Protein AF-A0A914YG64-F1 (afdb_monomer_lite)

Secondary structure (DSSP, 8-state):
--SS------GGGS--SSHHHHHHHHHHHHHT-TTT-SBGGGTEEETTTEES-SSHHHHHHHHHHHHH--TTEEEEEETTEEEEEEE--TTS-SEEEE-S---GGG-S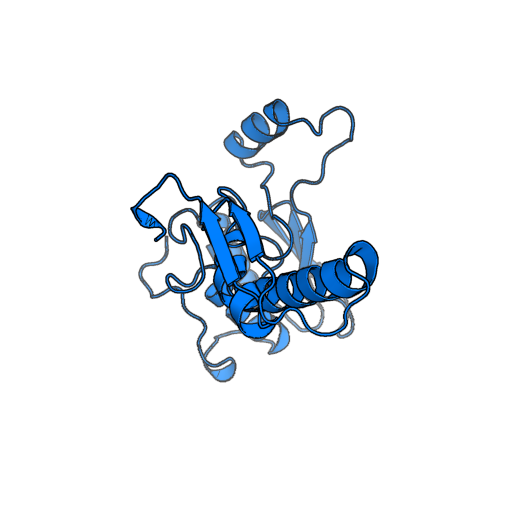HHHHHHHHHTTS----TTTTTTT---TTHHHHHHHHHHHHHHHHHHH--S--TT-EEEEE--STTTTHHHHHHHHTTSEEEEE-S-GGG-

Structure (mmCIF, N/CA/C/O backbone):
data_AF-A0A914YG64-F1
#
_entry.id   AF-A0A914YG64-F1
#
loop_
_atom_site.group_PDB
_atom_site.id
_atom_site.type_symbol
_atom_site.label_atom_id
_atom_site.label_alt_id
_atom_site.label_comp_id
_atom_site.label_asym_id
_atom_site.label_entity_id
_atom_site.label_seq_id
_atom_site.pdbx_PDB_ins_code
_atom_site.Cartn_x
_atom_site.Cartn_y
_atom_site.Cartn_z
_atom_site.occupancy
_atom_site.B_iso_or_equiv
_atom_site.auth_seq_id
_atom_site.auth_comp_id
_atom_site.auth_asym_id
_atom_site.auth_atom_id
_atom_site.pdbx_PDB_model_num
ATOM 1 N N . MET A 1 1 ? 4.232 -9.530 17.723 1.00 86.06 1 MET A N 1
ATOM 2 C CA . MET A 1 1 ? 3.653 -10.338 16.636 1.00 86.06 1 MET A CA 1
ATOM 3 C C . MET A 1 1 ? 2.571 -11.271 17.179 1.00 86.06 1 MET A C 1
ATOM 5 O O . MET A 1 1 ? 2.734 -11.763 18.298 1.00 86.06 1 MET A O 1
ATOM 9 N N . PRO A 1 2 ? 1.427 -11.441 16.494 1.00 86.62 2 PRO A N 1
ATOM 10 C CA . PRO A 1 2 ? 0.477 -12.518 16.778 1.00 86.62 2 PRO A CA 1
ATOM 11 C C . PRO A 1 2 ? 1.098 -13.901 16.514 1.00 86.62 2 PRO A C 1
ATOM 13 O O . PRO A 1 2 ? 2.110 -14.001 15.833 1.00 86.62 2 PRO A O 1
ATOM 16 N N . LYS A 1 3 ? 0.504 -14.957 17.082 1.00 86.69 3 LYS A N 1
ATOM 17 C CA . LYS A 1 3 ? 0.935 -16.354 16.870 1.00 86.69 3 LYS A CA 1
ATOM 18 C C . LYS A 1 3 ? 0.156 -17.074 15.758 1.00 86.69 3 LYS A C 1
ATOM 20 O O . LYS A 1 3 ? 0.419 -18.243 15.509 1.00 86.69 3 LYS A O 1
ATOM 25 N N . PHE A 1 4 ? -0.827 -16.410 15.156 1.00 85.56 4 PHE A N 1
ATOM 26 C CA . PHE A 1 4 ? -1.626 -16.954 14.060 1.00 85.56 4 PHE A CA 1
ATOM 27 C C . PHE A 1 4 ? -1.035 -16.543 12.705 1.00 85.56 4 PHE A C 1
ATOM 29 O O . PHE A 1 4 ? -0.232 -15.609 12.637 1.00 85.56 4 PHE A O 1
ATOM 36 N N . ASN A 1 5 ? -1.457 -17.226 11.642 1.00 88.00 5 ASN A N 1
ATOM 37 C CA . ASN A 1 5 ? -1.019 -16.936 10.281 1.00 88.00 5 ASN A CA 1
ATOM 38 C C . ASN A 1 5 ? -1.565 -15.585 9.813 1.00 88.00 5 ASN A C 1
ATOM 40 O O . ASN A 1 5 ? -2.769 -15.343 9.820 1.00 88.00 5 ASN A O 1
ATOM 44 N N . LEU A 1 6 ? -0.667 -14.692 9.409 1.00 90.50 6 LEU A N 1
ATOM 45 C CA . LEU A 1 6 ? -1.041 -13.433 8.781 1.00 90.50 6 LEU A CA 1
ATOM 46 C C . LEU A 1 6 ? -1.449 -13.763 7.348 1.00 90.50 6 LEU A C 1
ATOM 48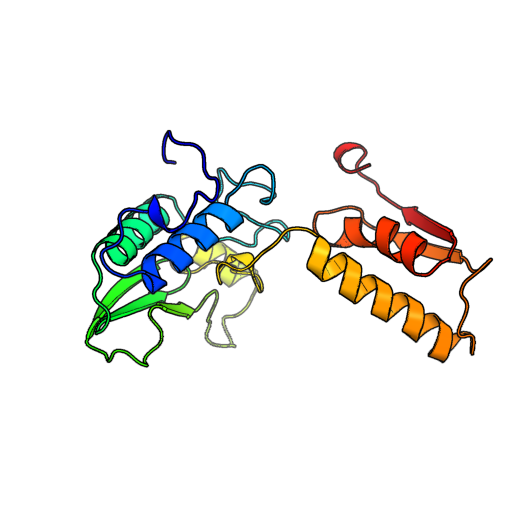 O O . LEU A 1 6 ? -0.596 -13.815 6.486 1.00 90.50 6 LEU A O 1
ATOM 52 N N . ASN A 1 7 ? -2.708 -14.090 7.101 1.00 93.06 7 ASN A N 1
ATOM 53 C CA . ASN A 1 7 ? -3.222 -14.284 5.751 1.00 93.06 7 ASN A CA 1
ATOM 54 C C . ASN A 1 7 ? -4.671 -13.812 5.695 1.00 93.06 7 ASN A C 1
ATOM 56 O O . ASN A 1 7 ? -5.388 -13.855 6.698 1.00 93.06 7 ASN A O 1
ATOM 60 N N . ALA A 1 8 ? -5.101 -13.338 4.530 1.00 94.31 8 ALA A N 1
ATOM 61 C CA . ALA A 1 8 ? -6.503 -13.006 4.330 1.00 94.31 8 ALA A CA 1
ATOM 62 C C . ALA A 1 8 ? -7.360 -14.278 4.420 1.00 94.31 8 ALA A C 1
ATOM 64 O O . ALA A 1 8 ? -7.045 -15.298 3.804 1.00 94.31 8 ALA A O 1
ATOM 65 N N . ILE A 1 9 ? -8.440 -14.198 5.194 1.00 94.50 9 ILE A N 1
ATOM 66 C CA . ILE A 1 9 ? -9.461 -15.244 5.337 1.00 94.50 9 ILE A CA 1
ATOM 67 C C . ILE A 1 9 ? -10.783 -14.752 4.728 1.00 94.50 9 ILE A C 1
ATOM 69 O O . ILE A 1 9 ? -10.920 -13.540 4.513 1.00 94.50 9 ILE A O 1
ATOM 73 N N . PRO A 1 10 ? -11.751 -15.642 4.434 1.00 97.12 10 PRO A N 1
ATOM 74 C CA . PRO A 1 10 ? -13.080 -15.232 3.988 1.00 97.12 10 PRO A CA 1
ATOM 75 C C . PRO A 1 10 ? -13.679 -14.163 4.909 1.00 97.12 10 PRO A C 1
ATOM 77 O O . PRO A 1 10 ? -13.555 -14.235 6.131 1.00 97.12 10 PRO A O 1
ATOM 80 N N . ILE A 1 11 ? -14.302 -13.139 4.322 1.00 97.19 11 ILE A N 1
ATOM 81 C CA . ILE A 1 11 ? -14.763 -11.947 5.056 1.00 97.19 11 ILE A CA 1
ATOM 82 C C . ILE A 1 11 ? -15.768 -12.293 6.165 1.00 97.19 11 ILE A C 1
ATOM 84 O O . ILE A 1 11 ? -15.793 -11.654 7.212 1.00 97.19 11 ILE A O 1
ATOM 88 N N . ASP A 1 12 ? -16.558 -13.330 5.933 1.00 96.56 12 ASP A N 1
ATOM 89 C CA . ASP A 1 12 ? -17.595 -13.890 6.788 1.00 96.56 12 ASP A CA 1
ATOM 90 C C . ASP A 1 12 ? -17.030 -14.647 8.006 1.00 96.56 12 ASP A C 1
ATOM 92 O O . ASP A 1 12 ? -17.739 -14.836 8.993 1.00 96.56 12 ASP A O 1
ATOM 96 N N . GLU A 1 13 ? -15.739 -14.995 7.996 1.00 95.81 13 GLU A N 1
ATOM 97 C CA . GLU A 1 13 ? -15.025 -15.569 9.146 1.00 95.81 13 GLU A CA 1
ATOM 98 C C . GLU A 1 13 ? -14.364 -14.500 10.034 1.00 95.81 13 GLU A C 1
ATOM 100 O O . GLU A 1 13 ? -13.870 -14.803 11.124 1.00 95.81 13 GLU A O 1
ATOM 105 N N . ILE A 1 14 ? -14.341 -13.235 9.599 1.00 96.06 14 ILE A N 1
ATOM 106 C CA . ILE A 1 14 ? -13.710 -12.146 10.346 1.00 96.06 14 ILE A CA 1
ATOM 107 C C . ILE A 1 14 ? -14.690 -11.623 11.407 1.00 96.06 14 ILE A C 1
ATOM 109 O O . ILE A 1 14 ? -15.757 -11.113 11.058 1.00 96.06 14 ILE A O 1
ATOM 113 N N . PRO A 1 15 ? -14.336 -11.666 12.708 1.00 93.62 15 PRO A N 1
ATOM 114 C CA . PRO A 1 15 ? -15.238 -11.292 13.793 1.00 93.62 15 PRO A CA 1
ATOM 115 C C . PRO A 1 15 ? -15.328 -9.765 13.954 1.00 93.62 15 PRO A C 1
ATOM 117 O O . PRO A 1 15 ? -14.842 -9.203 14.934 1.00 93.62 15 PRO A O 1
ATOM 120 N N . ALA A 1 16 ? -15.943 -9.082 12.989 1.00 96.94 16 ALA A N 1
ATOM 121 C CA . ALA A 1 16 ? -16.257 -7.659 13.066 1.00 96.94 16 ALA A CA 1
ATOM 122 C C . ALA A 1 16 ? -17.770 -7.432 13.096 1.00 96.94 16 ALA A C 1
ATOM 124 O O . ALA A 1 16 ? -18.527 -8.105 12.401 1.00 96.94 16 ALA A O 1
ATOM 125 N N . LYS A 1 17 ? -18.223 -6.434 13.863 1.00 95.94 17 LYS A N 1
ATOM 126 C CA . LYS A 1 17 ? -19.653 -6.078 13.934 1.00 95.94 17 LYS A CA 1
ATOM 127 C C . LYS A 1 17 ? -20.210 -5.524 12.622 1.00 95.94 17 LYS A C 1
ATOM 129 O O . LYS A 1 17 ? -21.423 -5.502 12.436 1.00 95.94 17 LYS A O 1
ATOM 134 N N . PHE A 1 18 ? -19.340 -5.031 11.742 1.00 94.19 18 PHE A N 1
ATOM 135 C CA . PHE A 1 18 ? -19.725 -4.361 10.509 1.00 94.19 18 PHE A CA 1
ATOM 136 C C . PHE A 1 18 ? -18.878 -4.837 9.326 1.00 94.19 18 PHE A C 1
ATOM 138 O O . PHE A 1 18 ? -17.648 -4.841 9.385 1.00 94.19 18 PHE A O 1
ATOM 145 N N . GLN A 1 19 ? -19.534 -5.199 8.220 1.00 96.44 19 GLN A N 1
ATOM 146 C CA . GLN A 1 19 ? -18.892 -5.866 7.081 1.00 96.44 19 GLN A CA 1
ATOM 147 C C . GLN A 1 19 ? -17.791 -5.020 6.422 1.00 96.44 19 GLN A C 1
ATOM 149 O O . GLN A 1 19 ? -16.755 -5.551 6.032 1.00 96.44 19 GLN A O 1
ATOM 154 N N . GLN A 1 20 ? -17.959 -3.695 6.333 1.00 97.75 20 GLN A N 1
ATOM 155 C CA . GLN A 1 20 ? -16.906 -2.831 5.779 1.00 97.75 20 GLN A CA 1
ATOM 156 C C . GLN A 1 20 ? -15.635 -2.858 6.641 1.00 97.75 20 GLN A C 1
ATOM 158 O O . GLN A 1 20 ? -14.534 -2.787 6.106 1.00 97.75 20 GLN A O 1
ATOM 163 N N . ALA A 1 21 ? -15.765 -2.994 7.963 1.00 98.00 21 ALA A N 1
ATOM 164 C CA . ALA A 1 21 ? -14.611 -3.111 8.847 1.00 98.00 21 ALA A CA 1
ATOM 165 C C . ALA A 1 21 ? -13.937 -4.489 8.716 1.00 98.00 21 ALA A C 1
ATOM 167 O O . ALA A 1 21 ? -12.707 -4.559 8.685 1.00 98.00 21 ALA A O 1
ATOM 168 N N . ALA A 1 22 ? -14.721 -5.561 8.533 1.00 98.25 22 ALA A N 1
ATOM 169 C CA . ALA A 1 22 ? -14.197 -6.887 8.192 1.00 98.25 22 ALA A CA 1
ATOM 170 C C . ALA A 1 22 ? -13.365 -6.858 6.898 1.00 98.25 22 ALA A C 1
ATOM 172 O O . ALA A 1 22 ? -12.255 -7.385 6.870 1.00 98.25 22 ALA A O 1
ATOM 173 N N . ALA A 1 23 ? -13.847 -6.171 5.856 1.00 98.50 23 ALA A N 1
ATOM 174 C CA . ALA A 1 23 ? -13.105 -6.004 4.605 1.00 98.50 23 ALA A CA 1
ATOM 175 C C . ALA A 1 23 ? -11.755 -5.297 4.819 1.00 98.50 23 ALA A C 1
ATOM 177 O O . ALA A 1 23 ? -10.751 -5.683 4.230 1.00 98.50 23 ALA A O 1
ATOM 178 N N . ILE A 1 24 ? -11.694 -4.290 5.694 1.00 98.44 24 ILE A N 1
ATOM 179 C CA . ILE A 1 24 ? -10.435 -3.594 5.998 1.00 98.44 24 ILE A CA 1
ATOM 180 C C . ILE A 1 24 ? -9.466 -4.512 6.753 1.00 98.44 24 ILE A C 1
ATOM 182 O O . ILE A 1 24 ? -8.280 -4.531 6.432 1.00 98.44 24 ILE A O 1
ATOM 186 N N . ILE A 1 25 ? -9.954 -5.312 7.710 1.00 98.25 25 ILE A N 1
ATOM 187 C CA . ILE A 1 25 ? -9.136 -6.328 8.395 1.00 98.25 25 ILE A CA 1
ATOM 188 C C . ILE A 1 25 ? -8.567 -7.329 7.384 1.00 98.25 25 ILE A C 1
ATOM 190 O O . ILE A 1 25 ? -7.367 -7.595 7.414 1.00 98.25 25 ILE A O 1
ATOM 194 N N . LEU A 1 26 ? -9.398 -7.834 6.467 1.00 98.38 26 LEU A N 1
ATOM 195 C CA . LEU A 1 26 ? -8.977 -8.742 5.397 1.00 98.38 26 LEU A CA 1
ATOM 196 C C . LEU A 1 26 ? -7.801 -8.151 4.617 1.00 98.38 26 LEU A C 1
ATOM 198 O O . LEU A 1 26 ? -6.774 -8.804 4.435 1.00 98.38 26 LEU A O 1
ATOM 202 N N . MET A 1 27 ? -7.928 -6.891 4.206 1.00 98.56 27 MET A N 1
ATOM 203 C CA . MET A 1 27 ? -6.900 -6.221 3.421 1.00 98.56 27 MET A CA 1
ATOM 204 C C . MET A 1 27 ? -5.615 -5.936 4.212 1.00 98.56 27 MET A C 1
ATOM 206 O O . MET A 1 27 ? -4.518 -6.054 3.665 1.00 98.56 27 MET A O 1
ATOM 210 N N . ILE A 1 28 ? -5.720 -5.615 5.506 1.00 98.38 28 ILE A N 1
ATOM 211 C CA . ILE A 1 28 ? -4.560 -5.502 6.403 1.00 98.38 28 ILE A CA 1
ATOM 212 C C . ILE A 1 28 ? -3.814 -6.840 6.483 1.00 98.38 28 ILE A C 1
ATOM 214 O O . ILE A 1 28 ? -2.587 -6.858 6.391 1.00 98.38 28 ILE A O 1
ATOM 218 N N . LEU A 1 29 ? -4.540 -7.951 6.648 1.00 97.75 29 LEU A N 1
ATOM 219 C CA . LEU A 1 29 ? -3.948 -9.287 6.719 1.00 97.75 29 LEU A CA 1
ATOM 220 C C . LEU A 1 29 ? -3.273 -9.669 5.401 1.00 97.75 29 LEU A C 1
ATOM 222 O O . LEU A 1 29 ? -2.148 -10.151 5.430 1.00 97.75 29 LEU A O 1
ATOM 226 N N . ASN A 1 30 ? -3.900 -9.372 4.261 1.00 97.56 30 ASN A N 1
ATOM 227 C CA . ASN A 1 30 ? -3.294 -9.561 2.943 1.00 97.56 30 ASN A CA 1
ATOM 228 C C . ASN A 1 30 ? -1.980 -8.768 2.784 1.00 97.56 30 ASN A C 1
ATOM 230 O O . ASN A 1 30 ? -0.985 -9.302 2.306 1.00 97.56 30 ASN A O 1
ATOM 234 N N . ASN A 1 31 ? -1.935 -7.509 3.231 1.00 97.56 31 ASN A N 1
ATOM 235 C CA . ASN A 1 31 ? -0.715 -6.693 3.183 1.00 97.56 31 ASN A CA 1
ATOM 236 C C . ASN A 1 31 ? 0.434 -7.228 4.058 1.00 97.56 31 ASN A C 1
ATOM 238 O O . ASN A 1 31 ? 1.575 -6.790 3.885 1.00 97.56 31 ASN A O 1
ATOM 242 N N . LEU A 1 32 ? 0.132 -8.107 5.014 1.00 97.50 32 LEU A N 1
ATOM 243 C CA . LEU A 1 32 ? 1.087 -8.745 5.921 1.00 97.50 32 LEU A CA 1
ATOM 244 C C . LEU A 1 32 ? 1.268 -10.239 5.628 1.00 97.50 32 LEU A C 1
ATOM 246 O O . LEU A 1 32 ? 1.938 -10.926 6.401 1.00 97.50 32 LEU A O 1
ATOM 250 N N . ASP A 1 33 ? 0.689 -10.734 4.535 1.00 96.62 33 ASP A N 1
ATOM 251 C CA . ASP A 1 33 ? 0.796 -12.132 4.152 1.00 96.62 33 ASP A CA 1
ATOM 252 C C . ASP A 1 33 ? 2.236 -12.472 3.756 1.00 96.62 33 ASP A C 1
ATOM 254 O O . ASP A 1 33 ? 2.799 -11.753 2.931 1.00 96.62 33 ASP A O 1
ATOM 258 N N . PRO A 1 34 ? 2.869 -13.530 4.299 1.00 94.12 34 PRO A N 1
ATOM 259 C CA . PRO A 1 34 ? 4.212 -13.942 3.892 1.00 94.12 34 PRO A CA 1
ATOM 260 C C . PRO A 1 34 ? 4.378 -14.219 2.392 1.00 94.12 34 PRO A C 1
ATOM 262 O O . PRO A 1 34 ? 5.494 -14.136 1.887 1.00 94.12 34 PRO A O 1
ATOM 265 N N . ALA A 1 35 ? 3.298 -14.533 1.672 1.00 92.31 35 ALA A N 1
ATOM 266 C CA . ALA A 1 35 ? 3.311 -14.683 0.218 1.00 92.31 35 ALA A CA 1
ATOM 267 C C . ALA A 1 35 ? 3.244 -13.341 -0.541 1.00 92.31 35 ALA A C 1
ATOM 269 O O . ALA A 1 35 ? 3.447 -13.308 -1.755 1.00 92.31 35 ALA A O 1
ATOM 270 N N . VAL A 1 36 ? 2.944 -12.237 0.150 1.00 92.25 36 VAL A N 1
ATOM 271 C CA . VAL A 1 36 ? 2.710 -10.904 -0.431 1.00 92.25 36 VAL A CA 1
ATOM 272 C C . VAL A 1 36 ? 3.744 -9.882 0.051 1.00 92.25 36 VAL A C 1
ATOM 274 O O . VAL A 1 36 ? 4.281 -9.116 -0.752 1.00 92.25 36 VAL A O 1
ATOM 277 N N . ALA A 1 37 ? 3.998 -9.838 1.356 1.00 92.81 37 ALA A N 1
ATOM 278 C CA . ALA A 1 37 ? 4.846 -8.869 2.029 1.00 92.81 37 ALA A CA 1
ATOM 279 C C . ALA A 1 37 ? 6.331 -9.240 1.949 1.00 92.81 37 ALA A C 1
ATOM 281 O O . ALA A 1 37 ? 6.710 -10.399 2.086 1.00 92.81 37 ALA A O 1
ATOM 282 N N . GLN A 1 38 ? 7.187 -8.229 1.800 1.00 90.31 38 GLN A N 1
ATOM 283 C CA . GLN A 1 38 ? 8.637 -8.400 1.744 1.00 90.31 38 GLN A CA 1
ATOM 284 C C . GLN A 1 38 ? 9.232 -8.807 3.102 1.00 90.31 38 GLN A C 1
ATOM 286 O O . GLN A 1 38 ? 10.062 -9.711 3.149 1.00 90.31 38 GLN A O 1
ATOM 291 N N . PHE A 1 39 ? 8.816 -8.152 4.195 1.00 93.31 39 PHE A N 1
ATOM 292 C CA . PHE A 1 39 ? 9.253 -8.472 5.561 1.00 93.31 39 PHE A CA 1
ATOM 293 C C . PHE A 1 39 ? 8.055 -8.378 6.535 1.00 93.31 39 PHE A C 1
ATOM 295 O O . PHE A 1 39 ? 7.878 -7.372 7.235 1.00 93.31 39 PHE A O 1
ATOM 302 N N . PRO A 1 40 ? 7.160 -9.387 6.549 1.00 94.62 40 PRO A N 1
ATOM 303 C CA . PRO A 1 40 ? 5.896 -9.328 7.292 1.00 94.62 40 PRO A CA 1
ATOM 304 C C . PRO A 1 40 ? 6.083 -9.229 8.811 1.00 94.62 40 PRO A C 1
ATOM 306 O O . PRO A 1 40 ? 5.289 -8.581 9.495 1.00 94.62 40 PRO A O 1
ATOM 309 N N . GLN A 1 41 ? 7.132 -9.840 9.364 1.00 94.88 41 GLN A N 1
ATOM 310 C CA . GLN A 1 41 ? 7.405 -9.840 10.801 1.00 94.88 41 GLN A CA 1
ATOM 311 C C . GLN A 1 41 ? 7.820 -8.453 11.341 1.00 94.88 41 GLN A C 1
ATOM 313 O O . GLN A 1 41 ? 7.550 -8.141 12.507 1.00 94.88 41 GLN A O 1
ATOM 318 N N . GLU A 1 42 ? 8.359 -7.589 10.479 1.00 95.50 42 GLU A N 1
ATOM 319 C CA . GLU A 1 42 ? 8.657 -6.166 10.699 1.00 95.50 42 GLU A CA 1
ATOM 320 C C . GLU A 1 42 ? 7.561 -5.237 10.148 1.00 95.50 42 GLU A C 1
ATOM 322 O O . GLU A 1 42 ? 7.738 -4.017 10.124 1.00 95.50 42 GLU A O 1
ATOM 327 N N . LEU A 1 43 ? 6.418 -5.800 9.731 1.00 97.62 43 LEU A N 1
ATOM 328 C CA . LEU A 1 43 ? 5.252 -5.086 9.198 1.00 97.62 43 LEU A CA 1
ATOM 329 C C . LEU A 1 43 ? 5.521 -4.348 7.874 1.00 97.62 43 LEU A C 1
ATOM 331 O O . LEU A 1 43 ? 4.784 -3.421 7.529 1.00 97.62 43 LEU A O 1
ATOM 335 N N . VAL A 1 44 ? 6.559 -4.747 7.131 1.00 96.62 44 VAL A N 1
ATOM 336 C CA . VAL A 1 44 ? 6.950 -4.148 5.848 1.00 96.62 44 VAL A CA 1
ATOM 337 C C . VAL A 1 44 ? 6.339 -4.935 4.694 1.00 96.62 44 VAL A C 1
ATOM 339 O O . VAL A 1 44 ? 6.654 -6.107 4.485 1.00 96.62 44 VAL A O 1
ATOM 342 N N . THR A 1 45 ? 5.521 -4.267 3.883 1.00 95.31 45 THR A N 1
ATOM 343 C CA . THR A 1 45 ? 4.916 -4.874 2.693 1.00 95.31 45 THR A CA 1
ATOM 344 C C . THR A 1 45 ? 5.852 -4.808 1.486 1.00 95.31 45 THR A C 1
ATOM 346 O O . THR A 1 45 ? 6.068 -5.826 0.841 1.00 95.31 45 THR A O 1
ATOM 349 N N . TYR A 1 46 ? 6.421 -3.643 1.153 1.00 91.06 46 TYR A N 1
ATOM 350 C CA . TYR A 1 46 ? 7.351 -3.501 0.019 1.00 91.06 46 TYR A CA 1
ATOM 351 C C . TYR A 1 46 ? 8.163 -2.203 0.080 1.00 91.06 46 TYR A C 1
ATOM 353 O O . TYR A 1 46 ? 7.954 -1.351 0.941 1.00 91.06 46 TYR A O 1
ATOM 361 N N . GLY A 1 47 ? 9.089 -2.034 -0.869 1.00 87.00 47 GLY A N 1
ATOM 362 C CA . GLY A 1 47 ? 9.885 -0.811 -1.007 1.00 87.00 47 GLY A CA 1
ATOM 363 C C . GLY A 1 47 ? 10.974 -0.668 0.057 1.00 87.00 47 GLY A C 1
ATOM 364 O O . GLY A 1 47 ? 11.413 0.444 0.323 1.00 87.00 47 GLY A O 1
ATOM 365 N N . GLY A 1 48 ? 11.391 -1.771 0.687 1.00 87.38 48 GLY A N 1
ATOM 366 C CA . GLY A 1 48 ? 12.426 -1.795 1.723 1.00 87.38 48 GLY A CA 1
ATOM 367 C C . GLY A 1 48 ? 11.929 -1.386 3.112 1.00 87.38 48 GLY A C 1
ATOM 368 O O . GLY A 1 48 ? 12.222 -2.082 4.077 1.00 87.38 48 GLY A O 1
ATOM 369 N N . ASN A 1 49 ? 11.156 -0.303 3.223 1.00 92.12 49 ASN A N 1
ATOM 370 C CA . ASN A 1 49 ? 10.632 0.210 4.497 1.00 92.12 49 ASN A CA 1
ATOM 371 C C . ASN A 1 49 ? 9.157 0.657 4.440 1.00 92.12 49 ASN A C 1
ATOM 373 O O . ASN A 1 49 ? 8.699 1.348 5.347 1.00 92.12 49 ASN A O 1
ATOM 377 N N . GLY A 1 50 ? 8.413 0.306 3.385 1.00 96.31 50 GLY A N 1
ATOM 378 C CA . GLY A 1 50 ? 6.986 0.607 3.269 1.00 96.31 50 GLY A CA 1
ATOM 379 C C . GLY A 1 50 ? 6.159 -0.262 4.211 1.00 96.31 50 GLY A C 1
ATOM 380 O O . GLY A 1 50 ? 5.955 -1.446 3.939 1.00 96.31 50 GLY A O 1
ATOM 381 N N . GLN A 1 51 ? 5.687 0.322 5.309 1.00 96.88 51 GLN A N 1
ATOM 382 C CA . GLN A 1 51 ? 5.046 -0.390 6.408 1.00 96.88 51 GLN A CA 1
ATOM 383 C C . GLN A 1 51 ? 3.529 -0.237 6.451 1.00 96.88 51 GLN A C 1
ATOM 385 O O . GLN A 1 51 ? 2.965 0.800 6.100 1.00 96.88 51 GLN A O 1
ATOM 390 N N . VAL A 1 52 ? 2.885 -1.285 6.962 1.00 98.12 52 VAL A N 1
ATOM 391 C CA . VAL A 1 52 ? 1.468 -1.286 7.345 1.00 98.12 52 VAL A CA 1
ATOM 392 C C . VAL A 1 52 ? 1.287 -0.544 8.674 1.00 98.12 52 VAL A C 1
ATOM 394 O O . VAL A 1 52 ? 0.443 0.346 8.787 1.00 98.12 52 VAL A O 1
ATOM 397 N N . PHE A 1 53 ? 2.118 -0.885 9.665 1.00 98.25 53 PHE A N 1
ATOM 398 C CA . PHE A 1 53 ? 2.160 -0.280 10.999 1.00 98.25 53 PHE A CA 1
ATOM 399 C C . PHE A 1 53 ? 3.609 -0.164 11.484 1.00 98.25 53 PHE A C 1
ATOM 401 O O . PHE A 1 53 ? 4.441 -1.001 11.141 1.00 98.25 53 PHE A O 1
ATOM 408 N N . SER A 1 54 ? 3.895 0.807 12.353 1.00 94.56 54 SER A N 1
ATOM 409 C CA . SER A 1 54 ? 5.233 1.015 12.917 1.00 94.56 54 SER A CA 1
ATOM 410 C C . SER A 1 54 ? 5.576 -0.080 13.932 1.00 94.56 54 SER A C 1
ATOM 412 O O . SER A 1 54 ? 6.741 -0.427 14.122 1.00 94.56 54 SER A O 1
ATOM 414 N N . ASN A 1 55 ? 4.563 -0.656 14.592 1.00 96.88 55 ASN A N 1
ATOM 415 C CA . ASN A 1 55 ? 4.752 -1.735 15.556 1.00 96.88 55 ASN A CA 1
ATOM 416 C C . ASN A 1 55 ? 3.511 -2.627 15.738 1.00 96.88 55 ASN A C 1
ATOM 418 O O . ASN A 1 55 ? 2.379 -2.294 15.385 1.00 96.88 55 ASN A O 1
ATOM 422 N N . TRP A 1 56 ? 3.726 -3.783 16.371 1.00 97.62 56 TRP A N 1
ATOM 423 C CA . TRP A 1 56 ? 2.689 -4.794 16.594 1.00 97.62 56 TRP A CA 1
ATOM 424 C C . TRP A 1 56 ? 1.596 -4.390 17.593 1.00 97.62 56 TRP A C 1
ATOM 426 O O . TRP A 1 56 ? 0.541 -5.028 17.614 1.00 97.62 56 TRP A O 1
ATOM 436 N N . LEU A 1 57 ? 1.826 -3.378 18.436 1.00 97.38 57 LEU A N 1
ATOM 437 C CA . LEU A 1 57 ? 0.789 -2.869 19.334 1.00 97.38 57 LEU A CA 1
ATOM 438 C C . LEU A 1 57 ? -0.256 -2.079 18.540 1.00 97.38 57 LEU A C 1
ATOM 440 O O . LEU A 1 57 ? -1.449 -2.312 18.723 1.00 97.38 57 LEU A O 1
ATOM 444 N N . GLN A 1 58 ? 0.190 -1.224 17.615 1.00 98.25 58 GLN A N 1
ATOM 445 C CA . GLN A 1 58 ? -0.688 -0.506 16.688 1.00 98.25 58 GLN A CA 1
ATOM 446 C C . GLN A 1 58 ? -1.545 -1.475 15.869 1.00 98.25 58 GLN A C 1
ATOM 448 O O . GLN A 1 58 ? -2.763 -1.334 15.876 1.00 98.25 58 GLN A O 1
ATOM 453 N N . PHE A 1 59 ? -0.938 -2.515 15.281 1.00 98.38 59 PHE A N 1
ATOM 454 C CA . PHE A 1 59 ? -1.674 -3.579 14.585 1.00 98.38 59 PHE A CA 1
ATOM 455 C C . PHE A 1 59 ? -2.814 -4.137 15.452 1.00 98.38 59 PHE A C 1
ATOM 457 O O . PHE A 1 59 ? -3.970 -4.133 15.043 1.00 98.38 59 PHE A O 1
ATOM 464 N N . ARG A 1 60 ? -2.518 -4.568 16.686 1.00 97.50 60 ARG A N 1
ATOM 465 C CA . ARG A 1 60 ? -3.526 -5.174 17.576 1.00 97.50 60 ARG A CA 1
ATOM 466 C C . ARG A 1 60 ? -4.656 -4.212 17.928 1.00 97.50 60 ARG A C 1
ATOM 468 O O . ARG A 1 60 ? -5.811 -4.626 17.946 1.00 97.50 60 ARG A O 1
ATOM 475 N N . LEU A 1 61 ? -4.330 -2.952 18.208 1.00 98.25 61 LEU A N 1
ATOM 476 C CA . LEU A 1 61 ? -5.327 -1.930 18.519 1.00 98.25 61 LEU A CA 1
ATOM 477 C C . LEU A 1 61 ? -6.212 -1.620 17.310 1.00 98.25 61 LEU A C 1
ATOM 479 O O . LEU A 1 61 ? -7.421 -1.502 17.470 1.00 98.25 61 LEU A O 1
ATOM 483 N N . VAL A 1 62 ? -5.640 -1.550 16.106 1.00 98.44 62 VAL A N 1
ATOM 484 C CA . VAL A 1 62 ? -6.405 -1.340 14.871 1.00 98.44 62 VAL A CA 1
ATOM 485 C C . VAL A 1 62 ? -7.348 -2.504 14.605 1.00 98.44 62 VAL A C 1
ATOM 487 O O . VAL A 1 62 ? -8.533 -2.267 14.394 1.00 98.44 62 VAL A O 1
ATOM 490 N N . ILE A 1 63 ? -6.870 -3.751 14.690 1.00 97.75 63 ILE A N 1
ATOM 491 C CA . ILE A 1 63 ? -7.734 -4.931 14.536 1.00 97.75 63 ILE A CA 1
ATOM 492 C C . ILE A 1 63 ? -8.860 -4.919 15.578 1.00 97.75 63 ILE A C 1
ATOM 494 O O . ILE A 1 63 ? -10.012 -5.151 15.223 1.00 97.75 63 ILE A O 1
ATOM 498 N N . LYS A 1 64 ? -8.558 -4.580 16.839 1.00 98.06 64 LYS A N 1
ATOM 499 C CA . LYS A 1 64 ? -9.571 -4.443 17.895 1.00 98.06 64 LYS A CA 1
ATOM 500 C C . LYS A 1 64 ? -10.618 -3.378 17.545 1.00 98.06 64 LYS A C 1
ATOM 502 O O . LYS A 1 64 ? -11.810 -3.661 17.600 1.00 98.06 64 LYS A O 1
ATOM 507 N N . TYR A 1 65 ? -10.196 -2.168 17.174 1.00 98.62 65 TYR A N 1
ATOM 508 C CA . TYR A 1 65 ? -11.126 -1.086 16.843 1.00 98.62 65 TYR A CA 1
ATOM 509 C C . TYR A 1 65 ? -11.985 -1.415 15.622 1.00 98.62 65 TYR A C 1
ATOM 511 O O . TYR A 1 65 ? -13.186 -1.171 15.656 1.00 98.62 65 TYR A O 1
ATOM 519 N N . LEU A 1 66 ? -11.407 -2.013 14.578 1.00 98.44 66 LEU A N 1
ATOM 520 C CA . LEU A 1 66 ? -12.156 -2.456 13.400 1.00 98.44 66 LEU A CA 1
ATOM 521 C C . LEU A 1 66 ? -13.156 -3.572 13.739 1.00 98.44 66 LEU A C 1
ATOM 523 O O . LEU A 1 66 ? -14.267 -3.574 13.221 1.00 98.44 66 LEU A O 1
ATOM 527 N N . ALA A 1 67 ? -12.801 -4.497 14.633 1.00 97.88 67 ALA A N 1
ATOM 528 C CA . ALA A 1 67 ? -13.717 -5.546 15.074 1.00 97.88 67 ALA A CA 1
ATOM 529 C C . ALA A 1 67 ? -14.917 -4.981 15.863 1.00 97.88 67 ALA A C 1
ATOM 531 O O . ALA A 1 67 ? -16.043 -5.469 15.737 1.00 97.88 67 ALA A O 1
ATOM 532 N N . GLU A 1 68 ? -14.689 -3.942 16.671 1.00 98.00 68 GLU A N 1
ATOM 533 C CA . GLU A 1 68 ? -15.678 -3.400 17.609 1.00 98.00 68 GLU A CA 1
ATOM 534 C C . GLU A 1 68 ? -16.524 -2.239 17.067 1.00 98.00 68 GLU A C 1
ATOM 536 O O . GLU A 1 68 ? -17.593 -1.985 17.640 1.00 98.00 68 GLU A O 1
ATOM 541 N N . MET A 1 69 ? -16.063 -1.540 16.022 1.00 98.31 69 MET A N 1
ATOM 542 C CA . MET A 1 69 ? -16.705 -0.328 15.501 1.00 98.31 69 MET A CA 1
ATOM 543 C C . MET A 1 69 ? -18.085 -0.578 14.885 1.00 98.31 69 MET A C 1
ATOM 545 O O . MET A 1 69 ? -18.394 -1.670 14.405 1.00 98.31 69 MET A O 1
ATOM 549 N N . THR A 1 70 ? -18.907 0.470 14.857 1.00 97.81 70 THR A N 1
ATOM 550 C CA . THR A 1 70 ? -20.215 0.478 14.188 1.00 97.81 70 THR A CA 1
ATOM 551 C C . THR A 1 70 ? -20.155 1.176 12.823 1.00 97.81 70 THR A C 1
ATOM 553 O O . THR A 1 70 ? -19.145 1.778 12.450 1.00 97.81 70 THR A O 1
ATOM 556 N N . GLY A 1 71 ? -21.260 1.120 12.069 1.00 97.31 71 GLY A N 1
ATOM 557 C CA . GLY A 1 71 ? -21.418 1.854 10.806 1.00 97.31 71 GLY A CA 1
ATOM 558 C C . GLY A 1 71 ? -21.417 3.382 10.960 1.00 97.31 71 GLY A C 1
ATOM 559 O O . GLY A 1 71 ? -21.213 4.088 9.983 1.00 97.31 71 GLY A O 1
ATOM 560 N N . GLU A 1 72 ? -21.567 3.905 12.177 1.00 98.00 72 GLU A N 1
ATOM 561 C CA . GLU A 1 72 ? -21.619 5.344 12.478 1.00 98.00 72 GLU A CA 1
ATOM 562 C C . GLU A 1 72 ? -20.317 5.856 13.105 1.00 98.00 72 GLU A C 1
ATOM 564 O O . GLU A 1 72 ? -20.300 6.858 13.818 1.00 98.00 72 GLU A O 1
ATOM 569 N N . GLN A 1 73 ? -19.214 5.141 12.889 1.00 98.69 73 GLN A N 1
ATOM 570 C CA . GLN A 1 73 ? -17.903 5.520 13.395 1.00 98.69 73 GLN A CA 1
ATOM 571 C C . GLN A 1 73 ? -16.857 5.548 12.282 1.00 98.69 73 GLN A C 1
ATOM 573 O O . GLN A 1 73 ? -16.953 4.852 11.263 1.00 98.69 73 GLN A O 1
ATOM 578 N N . THR A 1 74 ? -15.820 6.345 12.517 1.00 98.81 74 THR A N 1
ATOM 579 C CA . THR A 1 74 ? -14.613 6.414 11.696 1.00 98.81 74 THR A CA 1
ATOM 580 C C . THR A 1 74 ? -13.388 6.266 12.594 1.00 98.81 74 THR A C 1
ATOM 582 O O . THR A 1 74 ? -13.238 6.986 13.581 1.00 98.81 74 THR A O 1
ATOM 585 N N . LEU A 1 75 ? -12.503 5.331 12.249 1.00 98.75 75 LEU A N 1
ATOM 586 C CA . LEU A 1 75 ? -11.194 5.169 12.873 1.00 98.75 75 LEU A CA 1
ATOM 587 C C . LEU A 1 75 ? -10.197 6.144 12.241 1.00 98.75 75 LEU A C 1
ATOM 589 O O . LEU A 1 75 ? -9.971 6.113 11.031 1.00 98.75 75 LEU A O 1
ATOM 593 N N . SER A 1 76 ? -9.575 6.991 13.057 1.00 98.69 76 SER A N 1
ATOM 594 C CA . SER A 1 76 ? -8.539 7.919 12.596 1.00 98.69 76 SER A CA 1
ATOM 595 C C . SER A 1 76 ? -7.140 7.358 12.859 1.00 98.69 76 SER A C 1
ATOM 597 O O . SER A 1 76 ? -6.806 7.031 14.002 1.00 98.69 76 SER A O 1
ATOM 599 N N . LEU A 1 77 ? -6.327 7.229 11.805 1.00 98.56 77 LEU A N 1
ATOM 600 C CA . LEU A 1 77 ? -4.975 6.669 11.854 1.00 98.56 77 LEU A CA 1
ATOM 601 C C . LEU A 1 77 ? -3.907 7.722 11.545 1.00 98.56 77 LEU A C 1
ATOM 603 O O . LEU A 1 77 ? -3.883 8.329 10.471 1.00 98.56 77 LEU A O 1
ATOM 607 N N . TYR A 1 78 ? -2.988 7.884 12.495 1.00 98.56 78 TYR A N 1
ATOM 608 C CA . TYR A 1 78 ? -1.865 8.816 12.452 1.00 98.56 78 TYR A CA 1
ATOM 609 C C . TYR A 1 78 ? -0.568 8.032 12.286 1.00 98.56 78 TYR A C 1
ATOM 611 O O . TYR A 1 78 ? 0.001 7.546 13.259 1.00 98.56 78 TYR A O 1
ATOM 619 N N . SER A 1 79 ? -0.108 7.869 11.048 1.00 98.00 79 SER A N 1
ATOM 620 C CA . SER A 1 79 ? 1.098 7.100 10.717 1.00 98.00 79 SER A CA 1
ATOM 621 C C . SER A 1 79 ? 1.116 5.718 11.382 1.00 98.00 79 SER A C 1
ATOM 623 O O . SER A 1 79 ? 2.058 5.348 12.079 1.00 98.00 79 SER A O 1
ATOM 625 N N . GLY A 1 80 ? 0.021 4.975 11.210 1.00 96.94 80 GLY A N 1
ATOM 626 C CA . GLY A 1 80 ? -0.192 3.660 11.817 1.00 96.94 80 GLY A CA 1
ATOM 627 C C . GLY A 1 80 ? -0.739 3.692 13.249 1.00 96.94 80 GLY A C 1
ATOM 628 O O . GLY A 1 80 ? -1.365 2.722 13.670 1.00 96.94 80 GLY A O 1
ATOM 629 N N . HIS A 1 81 ? -0.588 4.790 13.999 1.00 98.38 81 HIS A N 1
ATOM 630 C CA . HIS A 1 81 ? -1.157 4.914 15.342 1.00 98.38 81 HIS A CA 1
ATOM 631 C C . HIS A 1 81 ? -2.686 5.106 15.293 1.00 98.38 81 HIS A C 1
ATOM 633 O O . HIS A 1 81 ? -3.148 6.093 14.715 1.00 98.38 81 HIS A O 1
ATOM 639 N N . PRO A 1 82 ? -3.488 4.217 15.912 1.00 98.25 82 PRO A N 1
ATOM 640 C CA . PRO A 1 82 ? -4.933 4.402 16.000 1.00 98.25 82 PRO A CA 1
ATOM 641 C C . PRO A 1 82 ? -5.284 5.419 17.081 1.00 98.25 82 PRO A C 1
ATOM 643 O O . PRO A 1 82 ? -5.365 5.067 18.258 1.00 98.25 82 PRO A O 1
ATOM 646 N N . LEU A 1 83 ? -5.534 6.662 16.667 1.00 98.31 83 LEU A N 1
ATOM 647 C CA . LEU A 1 83 ? -5.926 7.740 17.575 1.00 98.31 83 LEU A CA 1
ATOM 648 C C . LEU A 1 83 ? -7.234 7.400 18.304 1.00 98.31 83 LEU A C 1
ATOM 650 O O . LEU A 1 83 ? -7.362 7.641 19.501 1.00 98.31 83 LEU A O 1
ATOM 654 N N . GLY A 1 84 ? -8.196 6.820 17.585 1.00 98.25 84 GLY A N 1
ATOM 655 C CA . GLY A 1 84 ? -9.451 6.353 18.162 1.00 98.25 84 GLY A CA 1
ATOM 656 C C . GLY A 1 84 ? -10.602 6.296 17.164 1.00 98.25 84 GLY A C 1
ATOM 657 O O . GLY A 1 84 ? -10.463 6.672 15.996 1.00 98.25 84 GLY A O 1
ATOM 658 N N . LEU A 1 85 ? -11.740 5.811 17.658 1.00 98.62 85 LEU A N 1
ATOM 659 C CA . LEU A 1 85 ? -13.021 5.817 16.959 1.00 98.62 85 LEU A CA 1
ATOM 660 C C . LEU A 1 85 ? -13.772 7.107 17.281 1.00 98.62 85 LEU A C 1
ATOM 662 O O . LEU A 1 85 ? -13.989 7.425 18.450 1.00 98.62 85 LEU A O 1
ATOM 666 N N . PHE A 1 86 ? -14.205 7.813 16.244 1.00 98.69 86 PHE A N 1
ATOM 667 C CA . PHE A 1 86 ? -14.978 9.045 16.361 1.00 98.69 86 PHE A CA 1
ATOM 668 C C . PHE A 1 86 ? -16.360 8.857 15.727 1.00 98.69 86 PHE A C 1
ATOM 670 O O . PHE A 1 86 ? -16.450 8.149 14.718 1.00 98.69 86 PHE A O 1
ATOM 677 N N . PRO A 1 87 ? -17.426 9.465 16.283 1.00 98.56 87 PRO A N 1
ATOM 678 C CA . PRO A 1 87 ? -18.740 9.467 15.648 1.00 98.56 87 PRO A CA 1
ATOM 679 C C . PRO A 1 87 ? -18.687 10.060 14.235 1.00 98.56 87 PRO A C 1
ATOM 681 O O . PRO A 1 87 ? -18.019 11.068 13.998 1.00 98.56 87 PRO A O 1
ATOM 684 N N . SER A 1 88 ? -19.397 9.434 13.305 1.00 98.12 88 SER A N 1
ATOM 685 C CA . SER A 1 88 ? -19.574 9.880 11.924 1.00 98.12 88 SER A CA 1
ATOM 686 C C . SER A 1 88 ? -20.967 9.473 11.417 1.00 98.12 88 SER A C 1
ATOM 688 O O . SER A 1 88 ? -21.950 9.677 12.122 1.00 98.12 88 SER A O 1
ATOM 690 N N . HIS A 1 89 ? -21.088 8.951 10.197 1.00 97.62 89 HIS A N 1
ATOM 691 C CA . HIS A 1 89 ? -22.353 8.502 9.609 1.00 97.62 89 HIS A CA 1
ATOM 692 C C . HIS A 1 89 ? -22.104 7.340 8.642 1.00 97.62 89 HIS A C 1
ATOM 694 O O . HIS A 1 89 ? -20.986 7.156 8.166 1.00 97.62 89 HIS A O 1
ATOM 700 N N . GLU A 1 90 ? -23.135 6.578 8.282 1.00 96.69 90 GLU A N 1
ATOM 701 C CA . GLU A 1 90 ? -22.992 5.342 7.489 1.00 96.69 90 GLU A CA 1
ATOM 702 C C . GLU A 1 90 ? -22.256 5.525 6.153 1.00 96.69 90 GLU A C 1
ATOM 704 O O . GLU A 1 90 ? -21.448 4.682 5.767 1.00 96.69 90 GLU A O 1
ATOM 709 N N . HIS A 1 91 ? -22.450 6.661 5.480 1.00 96.69 91 HIS A N 1
ATOM 710 C CA . HIS A 1 91 ? -21.764 6.986 4.220 1.00 96.69 91 HIS A CA 1
ATOM 711 C C . HIS A 1 91 ? -20.340 7.556 4.370 1.00 96.69 91 HIS A C 1
ATOM 713 O O . HIS A 1 91 ? -19.690 7.835 3.364 1.00 96.69 91 HIS A O 1
ATOM 719 N N . ALA A 1 92 ? -19.849 7.768 5.593 1.00 98.19 92 ALA A N 1
ATOM 720 C CA . ALA A 1 92 ? -18.487 8.237 5.830 1.00 98.19 92 ALA A CA 1
ATOM 721 C C . ALA A 1 92 ? -17.464 7.104 5.608 1.00 98.19 92 ALA A C 1
ATOM 723 O O . ALA A 1 92 ? -17.808 5.922 5.700 1.00 98.19 92 ALA A O 1
ATOM 724 N N . PRO A 1 93 ? -16.180 7.423 5.373 1.00 98.31 93 PRO A N 1
ATOM 725 C CA . PRO A 1 93 ? -15.122 6.422 5.416 1.00 98.31 93 PRO A CA 1
ATOM 726 C C . PRO A 1 93 ? -15.056 5.748 6.791 1.00 98.31 93 PRO A C 1
ATOM 728 O O . PRO A 1 93 ? -15.085 6.422 7.822 1.00 98.31 93 PRO A O 1
ATOM 731 N N . ARG A 1 94 ? -14.899 4.421 6.829 1.00 98.38 94 ARG A N 1
ATOM 732 C CA . ARG A 1 94 ? -14.667 3.689 8.089 1.00 98.38 94 ARG A CA 1
ATOM 733 C C . ARG A 1 94 ? -13.293 3.961 8.683 1.00 98.38 94 ARG A C 1
ATOM 735 O O . ARG A 1 94 ? -13.125 3.873 9.895 1.00 98.38 94 ARG A O 1
ATOM 742 N N . VAL A 1 95 ? -12.326 4.319 7.843 1.00 98.44 95 VAL A N 1
ATOM 743 C CA . VAL A 1 95 ? -10.959 4.628 8.253 1.00 98.44 95 VAL A CA 1
ATOM 744 C C . VAL A 1 95 ? -10.457 5.835 7.467 1.00 98.44 95 VAL A C 1
ATOM 746 O O . VAL A 1 95 ? -10.634 5.901 6.252 1.00 98.44 95 VAL A O 1
ATOM 749 N N . VAL A 1 96 ? -9.808 6.772 8.158 1.00 98.69 96 VAL A N 1
ATOM 750 C CA . VAL A 1 96 ? -9.031 7.862 7.553 1.00 98.69 96 VAL A CA 1
ATOM 751 C C . VAL A 1 96 ? -7.572 7.650 7.926 1.00 98.69 96 VAL A C 1
ATOM 753 O O . VAL A 1 96 ? -7.246 7.520 9.106 1.00 98.69 96 VAL A O 1
ATOM 756 N N . ILE A 1 97 ? -6.700 7.594 6.920 1.00 98.69 97 ILE A N 1
ATOM 757 C CA . ILE A 1 97 ? -5.298 7.211 7.090 1.00 98.69 97 ILE A CA 1
ATOM 758 C C . ILE A 1 97 ? -4.395 8.359 6.670 1.00 98.69 97 ILE A C 1
ATOM 760 O O . ILE A 1 97 ? -4.473 8.846 5.544 1.00 98.69 97 ILE A O 1
ATOM 764 N N . THR A 1 98 ? -3.483 8.733 7.557 1.00 98.50 98 THR A N 1
ATOM 765 C CA . THR A 1 98 ? -2.314 9.545 7.220 1.00 98.50 98 THR A CA 1
ATOM 766 C C . THR A 1 98 ? -1.056 8.727 7.476 1.00 98.50 98 THR A C 1
ATOM 768 O O . THR A 1 98 ? -1.001 7.974 8.442 1.00 98.50 98 THR A O 1
ATOM 771 N N . ASN A 1 99 ? -0.048 8.845 6.612 1.00 98.19 99 ASN A N 1
ATOM 772 C CA . ASN A 1 99 ? 1.245 8.183 6.777 1.00 98.19 99 ASN A CA 1
ATOM 773 C C . ASN A 1 99 ? 2.354 9.155 6.391 1.00 98.19 99 ASN A C 1
ATOM 775 O O . ASN A 1 99 ? 2.323 9.699 5.291 1.00 98.19 99 ASN A O 1
ATOM 779 N N . GLY A 1 100 ? 3.327 9.373 7.274 1.00 97.50 100 GLY A N 1
ATOM 780 C CA . GLY A 1 100 ? 4.502 10.183 6.944 1.00 97.50 100 GLY A CA 1
ATOM 781 C C . GLY A 1 100 ? 4.216 11.674 6.745 1.00 97.50 100 GLY A C 1
ATOM 782 O O . GLY A 1 100 ? 5.057 12.372 6.188 1.00 97.50 100 GLY A O 1
ATOM 783 N N . MET A 1 101 ? 3.047 12.172 7.163 1.00 98.00 101 MET A N 1
ATOM 784 C CA . MET A 1 101 ? 2.692 13.584 7.000 1.00 98.00 101 MET A CA 1
ATOM 785 C C . MET A 1 101 ? 3.585 14.457 7.883 1.00 98.00 101 MET A C 1
ATOM 787 O O . MET A 1 101 ? 3.615 14.290 9.100 1.00 98.00 101 MET A O 1
ATOM 791 N N . MET A 1 102 ? 4.297 15.394 7.260 1.00 96.75 102 MET A N 1
ATOM 792 C CA . MET A 1 102 ? 5.287 16.252 7.908 1.00 96.75 102 MET A CA 1
ATOM 793 C C . MET A 1 102 ? 5.113 17.702 7.462 1.00 96.75 102 MET A C 1
ATOM 795 O O . MET A 1 102 ? 4.719 17.980 6.329 1.00 96.75 102 MET A O 1
ATOM 799 N N . ILE A 1 103 ? 5.474 18.642 8.337 1.00 98.00 103 ILE A N 1
ATOM 800 C CA . ILE A 1 103 ? 5.679 20.035 7.927 1.00 98.00 103 ILE A CA 1
ATOM 801 C C . ILE A 1 103 ? 6.839 20.051 6.913 1.00 98.00 103 ILE A C 1
ATOM 803 O O . ILE A 1 103 ? 7.884 19.469 7.219 1.00 98.00 103 ILE A O 1
ATOM 807 N N . PRO A 1 104 ? 6.714 20.718 5.747 1.00 98.06 104 PRO A N 1
ATOM 808 C CA . PRO A 1 104 ? 7.682 20.593 4.653 1.00 98.06 104 PRO A CA 1
ATOM 809 C C . PRO A 1 104 ? 9.147 20.817 5.052 1.00 98.06 104 PRO A C 1
ATOM 811 O O . PRO A 1 104 ? 10.009 20.029 4.673 1.00 98.06 104 PRO A O 1
ATOM 814 N N . ASN A 1 105 ? 9.424 21.812 5.902 1.00 98.00 105 ASN A N 1
ATOM 815 C CA . ASN A 1 105 ? 10.780 22.124 6.381 1.00 98.00 105 ASN A CA 1
ATOM 816 C C . ASN A 1 105 ? 11.432 20.998 7.210 1.00 98.00 105 ASN A C 1
ATOM 818 O O . ASN A 1 105 ? 12.639 21.024 7.427 1.00 98.00 105 ASN A O 1
ATOM 822 N N . TYR A 1 106 ? 10.651 20.014 7.663 1.00 97.62 106 TYR A N 1
ATOM 823 C CA . TYR A 1 106 ? 11.104 18.862 8.447 1.00 97.62 106 TYR A CA 1
ATOM 824 C C . TYR A 1 106 ? 10.885 17.530 7.714 1.00 97.62 106 TYR A C 1
ATOM 826 O O . TYR A 1 106 ? 11.054 16.465 8.303 1.00 97.62 106 TYR A O 1
ATOM 834 N N . SER A 1 107 ? 10.515 17.563 6.431 1.00 97.88 107 SER A N 1
ATOM 835 C CA . SER A 1 107 ? 10.253 16.371 5.618 1.00 97.88 107 SER A CA 1
ATOM 836 C C . SER A 1 107 ? 11.532 15.831 4.959 1.00 97.88 107 SER A C 1
ATOM 838 O O . SER A 1 107 ? 11.568 15.583 3.753 1.00 97.88 107 SER A O 1
ATOM 840 N N . THR A 1 108 ? 12.604 15.672 5.742 1.00 98.12 108 THR A N 1
ATOM 841 C CA . THR A 1 108 ? 13.881 15.101 5.281 1.00 98.12 108 THR A CA 1
ATOM 842 C C . THR A 1 108 ? 14.036 13.655 5.747 1.00 98.12 108 THR A C 1
ATOM 844 O O . THR A 1 108 ? 13.398 13.225 6.709 1.00 98.12 108 THR A O 1
ATOM 847 N N . LYS A 1 109 ? 14.920 12.895 5.088 1.00 97.12 109 LYS A N 1
ATOM 848 C CA . LYS A 1 109 ? 15.212 11.506 5.475 1.00 97.12 109 LYS A CA 1
ATOM 849 C C . LYS A 1 109 ? 15.726 11.400 6.918 1.00 97.12 109 LYS A C 1
ATOM 851 O O . LYS A 1 109 ? 15.296 10.520 7.648 1.00 97.12 109 LYS A O 1
ATOM 856 N N . GLU A 1 110 ? 16.610 12.304 7.333 1.00 97.88 110 GLU A N 1
ATOM 857 C CA . GLU A 1 110 ? 17.173 12.312 8.690 1.00 97.88 110 GLU A CA 1
ATOM 858 C C . GLU A 1 110 ? 16.085 12.505 9.756 1.00 97.88 110 GLU A C 1
ATOM 860 O O . GLU A 1 110 ? 16.019 11.759 10.735 1.00 97.88 110 GLU A O 1
ATOM 865 N N . TYR A 1 111 ? 15.181 13.468 9.541 1.00 97.94 111 TYR A N 1
ATOM 866 C CA . TYR A 1 111 ? 14.048 13.672 10.440 1.00 97.94 111 TYR A CA 1
ATOM 867 C C . TYR A 1 111 ? 13.093 12.484 10.423 1.00 97.94 111 TYR A C 1
ATOM 869 O O . TYR A 1 111 ? 12.641 12.070 11.489 1.00 97.94 111 TYR A O 1
ATOM 877 N N . TYR A 1 112 ? 12.826 11.901 9.252 1.00 97.56 112 TYR A N 1
ATOM 878 C CA . TYR A 1 112 ? 12.059 10.663 9.156 1.00 97.56 112 TYR A CA 1
ATOM 879 C C . TYR A 1 112 ? 12.683 9.548 10.005 1.00 97.56 112 TYR A C 1
ATOM 881 O O . TYR A 1 112 ? 11.980 8.991 10.841 1.00 97.56 112 TYR A O 1
ATOM 889 N N . ASP A 1 113 ? 13.980 9.258 9.854 1.00 97.00 113 ASP A N 1
ATOM 890 C CA . ASP A 1 113 ? 14.651 8.172 10.582 1.00 97.00 113 ASP A CA 1
ATOM 891 C C . ASP A 1 113 ? 14.542 8.391 12.105 1.00 97.00 113 ASP A C 1
ATOM 893 O O . ASP A 1 113 ? 14.193 7.476 12.856 1.00 97.00 113 ASP A O 1
ATOM 897 N N . LYS A 1 114 ? 14.750 9.635 12.561 1.00 97.88 114 LYS A N 1
ATOM 898 C CA . LYS A 1 114 ? 14.581 10.028 13.967 1.00 97.88 114 LYS A CA 1
ATOM 899 C C . LYS A 1 114 ? 13.145 9.825 14.455 1.00 97.88 114 LYS A C 1
ATOM 901 O O . LYS A 1 114 ? 12.929 9.250 15.518 1.00 97.88 114 LYS A O 1
ATOM 906 N N . PHE A 1 115 ? 12.156 10.321 13.718 1.00 97.69 115 PHE A N 1
ATOM 907 C CA . PHE A 1 115 ? 10.750 10.269 14.123 1.00 97.69 115 PHE A CA 1
ATOM 908 C C . PHE A 1 115 ? 10.154 8.866 14.025 1.00 97.69 115 PHE A C 1
ATOM 910 O O . PHE A 1 115 ? 9.315 8.498 14.847 1.00 97.69 115 PHE A O 1
ATOM 917 N N . PHE A 1 116 ? 10.624 8.067 13.073 1.00 96.94 116 PHE A N 1
ATOM 918 C CA . PHE A 1 116 ? 10.306 6.654 12.981 1.00 96.94 116 PHE A CA 1
ATOM 919 C C . PHE A 1 116 ? 10.818 5.903 14.215 1.00 96.94 116 PHE A C 1
ATOM 921 O O . PHE A 1 116 ? 10.048 5.200 14.864 1.00 96.94 116 PHE A O 1
ATOM 928 N N . ALA A 1 117 ? 12.076 6.133 14.612 1.00 96.12 117 ALA A N 1
ATOM 929 C CA . ALA A 1 117 ? 12.653 5.533 15.816 1.00 96.12 117 ALA A CA 1
ATOM 930 C C . ALA A 1 117 ? 11.937 5.964 17.111 1.00 96.12 117 ALA A C 1
ATOM 932 O O . ALA A 1 117 ? 11.806 5.171 18.040 1.00 96.12 117 ALA A O 1
ATOM 933 N N . LEU A 1 118 ? 11.434 7.202 17.166 1.00 97.31 118 LEU A N 1
ATOM 934 C CA . LEU A 1 118 ? 10.608 7.700 18.274 1.00 97.31 118 LEU A CA 1
ATOM 935 C C . LEU A 1 118 ? 9.154 7.193 18.232 1.00 97.31 118 LEU A C 1
ATOM 937 O O . LEU A 1 118 ? 8.397 7.458 19.164 1.00 97.31 118 LEU A O 1
ATOM 941 N N . GLY A 1 119 ? 8.747 6.488 17.172 1.00 96.25 119 GLY A N 1
ATOM 942 C CA . GLY A 1 119 ? 7.399 5.941 17.015 1.00 96.25 119 GLY A CA 1
ATOM 943 C C . GLY A 1 119 ? 6.318 6.978 16.688 1.00 96.25 119 GLY A C 1
ATOM 944 O O . GLY A 1 119 ? 5.142 6.710 16.927 1.00 96.25 119 GLY A O 1
ATOM 945 N N . VAL A 1 120 ? 6.689 8.154 16.164 1.00 96.56 120 VAL A N 1
ATOM 946 C CA . VAL A 1 120 ? 5.743 9.250 15.855 1.00 96.56 120 VAL A CA 1
ATOM 947 C C . VAL A 1 120 ? 5.408 9.370 14.366 1.00 96.56 120 VAL A C 1
ATOM 949 O O . VAL A 1 120 ? 4.535 10.147 13.989 1.00 96.56 120 VAL A O 1
ATOM 952 N N . THR A 1 121 ? 6.084 8.611 13.502 1.00 98.00 121 THR A N 1
ATOM 953 C CA . THR A 1 121 ? 5.748 8.524 12.078 1.00 98.00 121 THR A CA 1
ATOM 954 C C . THR A 1 121 ? 6.117 7.161 11.496 1.00 98.00 121 THR A C 1
ATOM 956 O O . THR A 1 121 ? 6.820 6.386 12.138 1.00 98.00 121 THR A O 1
ATOM 959 N N . GLN A 1 122 ? 5.654 6.874 10.280 1.00 97.56 122 GLN A N 1
ATOM 960 C CA . GLN A 1 122 ? 6.032 5.699 9.494 1.00 97.56 122 GLN A CA 1
ATOM 961 C C . GLN A 1 122 ? 6.031 6.038 8.005 1.00 97.56 122 GLN A C 1
ATOM 963 O O . GLN A 1 122 ? 5.330 6.958 7.574 1.00 97.56 122 GLN A O 1
ATOM 968 N N . TYR A 1 123 ? 6.766 5.267 7.207 1.00 97.88 123 TYR A N 1
ATOM 969 C CA . TYR A 1 123 ? 6.676 5.348 5.755 1.00 97.88 123 TYR A CA 1
ATOM 970 C C . TYR A 1 123 ? 5.640 4.345 5.243 1.00 97.88 123 TYR A C 1
ATOM 972 O O . TYR A 1 123 ? 5.863 3.141 5.261 1.00 97.88 123 TYR A O 1
ATOM 980 N N . GLY A 1 124 ? 4.491 4.843 4.784 1.00 97.38 124 GLY A N 1
ATOM 981 C CA . GLY A 1 124 ? 3.390 3.998 4.305 1.00 97.38 124 GLY A CA 1
ATOM 982 C C . GLY A 1 124 ? 3.496 3.583 2.835 1.00 97.38 124 GLY A C 1
ATOM 983 O O . GLY A 1 124 ? 2.603 2.894 2.343 1.00 97.38 124 GLY A O 1
ATOM 984 N N . GLN A 1 125 ? 4.534 4.013 2.106 1.00 95.75 125 GLN A N 1
ATOM 985 C CA . GLN A 1 125 ? 4.565 3.896 0.641 1.00 95.75 125 GLN A CA 1
ATOM 986 C C . GLN A 1 125 ? 3.236 4.443 0.055 1.00 95.75 125 GLN A C 1
ATOM 988 O O . GLN A 1 125 ? 2.708 5.437 0.550 1.00 95.75 125 GLN A O 1
ATOM 993 N N . MET A 1 126 ? 2.686 3.817 -0.979 1.00 96.25 126 MET A N 1
ATOM 994 C CA . MET A 1 126 ? 1.374 4.093 -1.549 1.00 96.25 126 MET A CA 1
ATOM 995 C C . MET A 1 126 ? 0.351 3.109 -0.987 1.00 96.25 126 MET A C 1
ATOM 997 O O . MET A 1 126 ? -0.598 3.518 -0.323 1.00 96.25 126 MET A O 1
ATOM 1001 N N . THR A 1 127 ? 0.556 1.808 -1.220 1.00 97.00 127 THR A N 1
ATOM 1002 C CA . THR A 1 127 ? -0.436 0.759 -0.906 1.00 97.00 127 THR A CA 1
ATOM 1003 C C . THR A 1 127 ? -0.103 -0.075 0.333 1.00 97.00 127 THR A C 1
ATOM 1005 O O . THR A 1 127 ? -0.928 -0.882 0.761 1.00 97.00 127 THR A O 1
ATOM 1008 N N . ALA A 1 128 ? 1.086 0.106 0.925 1.00 97.06 128 ALA A N 1
ATOM 1009 C CA . ALA A 1 128 ? 1.494 -0.609 2.137 1.00 97.06 128 ALA A CA 1
ATOM 1010 C C . ALA A 1 128 ? 0.718 -0.091 3.361 1.00 97.06 128 ALA A C 1
ATOM 1012 O O . ALA A 1 128 ? -0.026 -0.833 3.999 1.00 97.06 128 ALA A O 1
ATOM 1013 N N . GLY A 1 129 ? 0.806 1.211 3.622 1.00 97.81 129 GLY A N 1
ATOM 1014 C CA . GLY A 1 129 ? 0.147 1.876 4.743 1.00 97.81 129 GLY A CA 1
ATOM 1015 C C . GLY A 1 129 ? -1.327 2.200 4.503 1.00 97.81 129 GLY A C 1
ATOM 1016 O O . GLY A 1 129 ? -1.970 2.708 5.414 1.00 97.81 129 GLY A O 1
ATOM 1017 N N . SER A 1 130 ? -1.858 1.946 3.302 1.00 98.19 130 SER A N 1
ATOM 1018 C CA . SER A 1 130 ? -3.279 2.129 2.955 1.00 98.19 130 SER A CA 1
ATOM 1019 C C . SER A 1 130 ? -4.036 0.815 2.730 1.00 98.19 130 SER A C 1
ATOM 1021 O O . SER A 1 130 ? -5.212 0.840 2.375 1.00 98.19 130 SER A O 1
ATOM 1023 N N . TYR A 1 131 ? -3.382 -0.322 2.995 1.00 98.06 131 TYR A N 1
ATOM 1024 C CA . TYR A 1 131 ? -4.006 -1.648 3.060 1.00 98.06 131 TYR A CA 1
ATOM 1025 C C . TYR A 1 131 ? -4.615 -2.087 1.725 1.00 98.06 131 TYR A C 1
ATOM 1027 O O . TYR A 1 131 ? -5.766 -2.496 1.660 1.00 98.06 131 TYR A O 1
ATOM 1035 N N . CYS A 1 132 ? -3.882 -1.953 0.623 1.00 97.38 132 CYS A N 1
ATOM 1036 C CA . CYS A 1 132 ? -4.405 -2.345 -0.689 1.00 97.38 132 CYS A CA 1
ATOM 1037 C C . CYS A 1 132 ? -3.337 -2.878 -1.649 1.00 97.38 132 CYS A C 1
ATOM 1039 O O . CYS A 1 132 ? -3.474 -2.780 -2.868 1.00 97.38 132 CYS A O 1
ATOM 1041 N N . TYR A 1 133 ? -2.246 -3.433 -1.118 1.00 95.06 133 TYR A N 1
ATOM 1042 C CA . TYR A 1 133 ? -1.209 -4.042 -1.941 1.00 95.06 133 TYR A CA 1
ATOM 1043 C C . TYR A 1 133 ? -1.598 -5.470 -2.326 1.00 95.06 133 TYR A C 1
ATOM 1045 O O . TYR A 1 133 ? -1.905 -6.283 -1.470 1.00 95.06 133 TYR A O 1
ATOM 1053 N N . ILE A 1 134 ? -1.544 -5.792 -3.616 1.00 93.69 134 ILE A N 1
ATOM 1054 C CA . ILE A 1 134 ? -2.000 -7.081 -4.167 1.00 93.69 134 ILE A CA 1
ATOM 1055 C C . ILE A 1 134 ? -0.850 -7.881 -4.793 1.00 93.69 134 ILE A C 1
ATOM 1057 O O . ILE A 1 134 ? -1.032 -8.616 -5.763 1.00 93.69 134 ILE A O 1
ATOM 1061 N N . GLY A 1 135 ? 0.368 -7.678 -4.291 1.00 86.50 135 GLY A N 1
ATOM 1062 C CA . GLY A 1 135 ? 1.562 -8.255 -4.896 1.00 86.50 135 GLY A CA 1
ATOM 1063 C C . GLY A 1 135 ? 1.973 -7.554 -6.202 1.00 86.50 135 GLY A C 1
ATOM 1064 O O . GLY A 1 135 ? 1.550 -6.428 -6.490 1.00 86.50 135 GLY A O 1
ATOM 1065 N N . PRO A 1 136 ? 2.809 -8.208 -7.027 1.00 84.06 136 PRO A N 1
ATOM 1066 C CA . PRO A 1 136 ? 3.470 -7.564 -8.162 1.00 84.06 136 PRO A CA 1
ATOM 1067 C C . PRO A 1 136 ? 2.543 -7.295 -9.357 1.00 84.06 136 PRO A C 1
ATOM 1069 O O . PRO A 1 136 ? 2.932 -6.566 -10.270 1.00 84.06 136 PRO A O 1
ATOM 1072 N N . GLN A 1 137 ? 1.324 -7.851 -9.380 1.00 86.88 137 GLN A N 1
ATOM 1073 C CA . GLN A 1 137 ? 0.420 -7.780 -10.537 1.00 86.88 137 GLN A CA 1
ATOM 1074 C C . GLN A 1 137 ? 0.146 -6.340 -10.995 1.00 86.88 137 GLN A C 1
ATOM 1076 O O . GLN A 1 137 ? 0.167 -6.066 -12.197 1.00 86.88 137 GLN A O 1
ATOM 1081 N N . GLY A 1 138 ? -0.080 -5.413 -10.056 1.00 84.88 138 GLY A N 1
ATOM 1082 C CA . GLY A 1 138 ? -0.331 -4.008 -10.390 1.00 84.88 138 GLY A CA 1
ATOM 1083 C C . GLY A 1 138 ? 0.834 -3.375 -11.159 1.00 84.88 138 GLY A C 1
ATOM 1084 O O . GLY A 1 138 ? 0.624 -2.692 -12.163 1.00 84.88 138 GLY A O 1
ATOM 1085 N N . ILE A 1 139 ? 2.069 -3.671 -10.742 1.00 88.25 139 ILE A N 1
ATOM 1086 C CA . ILE A 1 139 ? 3.276 -3.154 -11.395 1.00 88.25 139 ILE A CA 1
ATOM 1087 C C . ILE A 1 139 ? 3.530 -3.862 -12.727 1.00 88.25 139 ILE A C 1
ATOM 1089 O O . ILE A 1 139 ? 3.863 -3.185 -13.692 1.00 88.25 139 ILE A O 1
ATOM 1093 N N . VAL A 1 140 ? 3.285 -5.174 -12.845 1.00 93.44 140 VAL A N 1
ATOM 1094 C CA . VAL A 1 140 ? 3.404 -5.893 -14.133 1.00 93.44 140 VAL A CA 1
ATOM 1095 C C . VAL A 1 140 ? 2.568 -5.213 -15.214 1.00 93.44 140 VAL A C 1
ATOM 1097 O O . VAL A 1 140 ? 3.066 -4.961 -16.313 1.00 93.44 140 VAL A O 1
ATOM 1100 N N . HIS A 1 141 ? 1.321 -4.860 -14.900 1.00 94.62 141 HIS A N 1
ATOM 1101 C CA . HIS A 1 141 ? 0.450 -4.155 -15.834 1.00 94.62 141 HIS A CA 1
ATOM 1102 C C . HIS A 1 141 ? 0.993 -2.761 -16.197 1.00 94.62 141 HIS A C 1
ATOM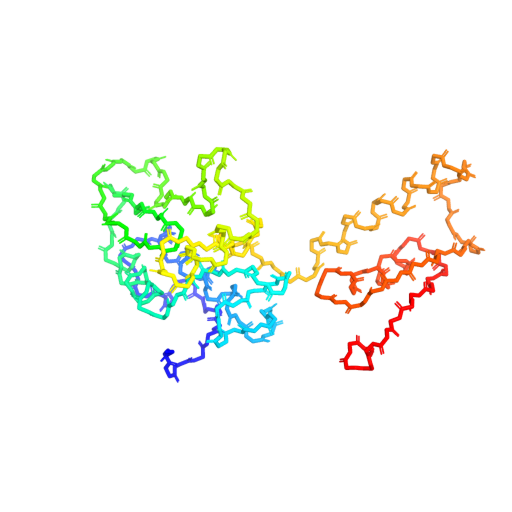 1104 O O . HIS A 1 141 ? 1.140 -2.444 -17.379 1.00 94.62 141 HIS A O 1
ATOM 1110 N N . GLY A 1 142 ? 1.361 -1.946 -15.203 1.00 95.00 142 GLY A N 1
ATOM 1111 C CA . GLY A 1 142 ? 1.901 -0.602 -15.440 1.00 95.00 142 GLY A CA 1
ATOM 1112 C C . GLY A 1 142 ? 3.210 -0.601 -16.241 1.00 95.00 142 GLY A C 1
ATOM 1113 O O . GLY A 1 142 ? 3.374 0.186 -17.179 1.00 95.00 142 GLY A O 1
ATOM 1114 N N . THR A 1 143 ? 4.129 -1.518 -15.936 1.00 96.62 143 THR A N 1
ATOM 1115 C CA . THR A 1 143 ? 5.389 -1.679 -16.673 1.00 96.62 143 THR A CA 1
ATOM 1116 C C . THR A 1 143 ? 5.136 -2.150 -18.102 1.00 96.62 143 THR A C 1
ATOM 1118 O O . THR A 1 143 ? 5.766 -1.631 -19.018 1.00 96.62 143 THR A O 1
ATOM 1121 N N . THR A 1 144 ? 4.172 -3.051 -18.323 1.00 97.50 144 THR A N 1
ATOM 1122 C CA . THR A 1 144 ? 3.769 -3.480 -19.676 1.00 97.50 144 THR A CA 1
ATOM 1123 C C . THR A 1 144 ? 3.306 -2.280 -20.504 1.00 97.50 144 THR A C 1
ATOM 1125 O O . THR A 1 144 ? 3.834 -2.031 -21.586 1.00 97.50 144 THR A O 1
ATOM 1128 N N . ILE A 1 145 ? 2.393 -1.464 -19.963 1.00 97.50 145 ILE A N 1
ATOM 1129 C CA . ILE A 1 145 ? 1.919 -0.239 -20.627 1.00 97.50 145 ILE A CA 1
ATOM 1130 C C . ILE A 1 145 ? 3.083 0.711 -20.925 1.00 97.50 145 ILE A C 1
ATOM 1132 O O . ILE A 1 145 ? 3.141 1.301 -22.005 1.00 97.50 145 ILE A O 1
ATOM 1136 N N . THR A 1 146 ? 4.014 0.861 -19.983 1.00 97.81 146 THR A N 1
ATOM 1137 C CA . THR A 1 146 ? 5.180 1.740 -20.135 1.00 97.81 146 THR A CA 1
ATOM 1138 C C . THR A 1 146 ? 6.072 1.277 -21.284 1.00 97.81 146 THR A C 1
ATOM 1140 O O . THR A 1 146 ? 6.393 2.073 -22.164 1.00 97.81 146 THR A O 1
ATOM 1143 N N . VAL A 1 147 ? 6.423 -0.010 -21.320 1.00 97.38 147 VAL A N 1
ATOM 1144 C CA . VAL A 1 147 ? 7.280 -0.597 -22.359 1.00 97.38 147 VAL A CA 1
ATOM 1145 C C . VAL A 1 147 ? 6.611 -0.494 -23.732 1.00 97.38 147 VAL A C 1
ATOM 1147 O O . VAL A 1 147 ? 7.236 -0.032 -24.686 1.00 97.38 147 VAL A O 1
ATOM 1150 N N . MET A 1 148 ? 5.318 -0.817 -23.830 1.00 98.00 148 MET A N 1
ATOM 1151 C CA . MET A 1 148 ? 4.559 -0.682 -25.077 1.00 98.00 148 MET A CA 1
ATOM 1152 C C . MET A 1 148 ? 4.504 0.770 -25.574 1.00 98.00 148 MET A C 1
ATOM 1154 O O . MET A 1 148 ? 4.726 1.025 -26.756 1.00 98.00 148 MET A O 1
ATOM 1158 N N . ASN A 1 149 ? 4.245 1.742 -24.692 1.00 98.19 149 ASN A N 1
ATOM 1159 C CA . ASN A 1 149 ? 4.213 3.157 -25.076 1.00 98.19 149 ASN A CA 1
ATOM 1160 C C . ASN A 1 149 ? 5.597 3.707 -25.425 1.00 98.19 149 ASN A C 1
ATOM 1162 O O . ASN A 1 149 ? 5.706 4.532 -26.330 1.00 98.19 149 ASN A O 1
ATOM 1166 N N . ALA A 1 150 ? 6.657 3.237 -24.764 1.00 97.94 150 ALA A N 1
ATOM 1167 C CA . ALA A 1 150 ? 8.024 3.556 -25.157 1.00 97.94 150 ALA A CA 1
ATOM 1168 C C . ALA A 1 150 ? 8.316 3.044 -26.579 1.00 97.94 150 ALA A C 1
ATOM 1170 O O . ALA A 1 150 ? 8.883 3.779 -27.387 1.00 97.94 150 ALA A O 1
ATOM 1171 N N . GLY A 1 151 ? 7.842 1.840 -26.917 1.00 97.94 151 GLY A N 1
ATOM 1172 C CA . GLY A 1 151 ? 7.859 1.306 -28.279 1.00 97.94 151 GLY A CA 1
ATOM 1173 C C . GLY A 1 151 ? 7.179 2.221 -29.293 1.00 97.94 151 GLY A C 1
ATOM 1174 O O . GLY A 1 151 ? 7.805 2.643 -30.266 1.00 97.94 151 GLY A O 1
ATOM 1175 N N . ARG A 1 152 ? 5.926 2.603 -29.026 1.00 98.00 152 ARG A N 1
ATOM 1176 C CA . ARG A 1 152 ? 5.162 3.488 -29.920 1.00 98.00 152 ARG A CA 1
ATOM 1177 C C . ARG A 1 152 ? 5.820 4.854 -30.081 1.00 98.00 152 ARG A C 1
ATOM 1179 O O . ARG A 1 152 ? 5.942 5.350 -31.193 1.00 98.00 152 ARG A O 1
ATOM 1186 N N . LYS A 1 153 ? 6.265 5.462 -28.980 1.00 98.06 153 LYS A N 1
ATOM 1187 C CA . LYS A 1 153 ? 6.775 6.838 -28.973 1.00 98.06 153 LYS A CA 1
ATOM 1188 C C . LYS A 1 153 ? 8.193 6.963 -29.523 1.00 98.06 153 LYS A C 1
ATOM 1190 O O . LYS A 1 153 ? 8.472 7.906 -30.252 1.00 98.06 153 LYS A O 1
ATOM 1195 N N . TYR A 1 154 ? 9.092 6.059 -29.141 1.00 98.12 154 TYR A N 1
ATOM 1196 C CA . TYR A 1 154 ? 10.523 6.198 -29.433 1.00 98.12 154 TYR A CA 1
ATOM 1197 C C . TYR A 1 154 ? 10.995 5.307 -30.579 1.00 98.12 154 TYR A C 1
ATOM 1199 O O . TYR A 1 154 ? 11.994 5.624 -31.216 1.00 98.12 154 TYR A O 1
ATOM 1207 N N . LEU A 1 155 ? 10.283 4.214 -30.863 1.00 97.44 155 LEU A N 1
ATOM 1208 C CA . LEU A 1 155 ? 10.611 3.292 -31.952 1.00 97.44 155 LEU A CA 1
ATOM 1209 C C . LEU A 1 155 ? 9.569 3.315 -33.081 1.00 97.44 155 LEU A C 1
ATOM 1211 O O . LEU A 1 155 ? 9.752 2.605 -34.066 1.00 97.44 155 LEU A O 1
ATOM 1215 N N . SER A 1 156 ? 8.503 4.120 -32.949 1.00 96.88 156 SER A N 1
ATOM 1216 C CA . SER A 1 156 ? 7.412 4.246 -33.931 1.00 96.88 156 SER A CA 1
ATOM 1217 C C . SER A 1 156 ? 6.833 2.891 -34.362 1.00 96.88 156 SER A C 1
ATOM 1219 O O . SER A 1 156 ? 6.558 2.668 -35.537 1.00 96.88 156 SER A O 1
ATOM 1221 N N . THR A 1 157 ? 6.692 1.960 -33.412 1.00 95.38 157 THR A N 1
ATOM 1222 C CA . THR A 1 157 ? 6.186 0.603 -33.661 1.00 95.38 157 THR A CA 1
ATOM 1223 C C . THR A 1 157 ? 5.146 0.202 -32.625 1.00 95.38 157 THR A C 1
ATOM 1225 O O . THR A 1 157 ? 5.291 0.487 -31.436 1.00 95.38 157 THR A O 1
ATOM 1228 N N . ASP A 1 158 ? 4.125 -0.521 -33.076 1.00 94.00 158 ASP A N 1
ATOM 1229 C CA . ASP A 1 158 ? 3.130 -1.156 -32.210 1.00 94.00 158 ASP A CA 1
ATOM 1230 C C . ASP A 1 158 ? 3.540 -2.570 -31.772 1.00 94.00 158 ASP A C 1
ATOM 1232 O O . ASP A 1 158 ? 2.967 -3.112 -30.829 1.00 94.00 158 ASP A O 1
ATOM 1236 N N . SER A 1 159 ? 4.547 -3.159 -32.428 1.00 96.50 159 SER A N 1
ATOM 1237 C CA . SER A 1 159 ? 5.111 -4.465 -32.078 1.00 96.50 159 SER A CA 1
ATOM 1238 C C . SER A 1 159 ? 6.554 -4.331 -31.607 1.00 96.50 159 SER A C 1
ATOM 1240 O O . SER A 1 159 ? 7.394 -3.726 -32.282 1.00 96.50 159 SER A O 1
ATOM 1242 N N . LEU A 1 160 ? 6.851 -4.932 -30.455 1.00 97.94 160 LEU A N 1
ATOM 1243 C CA . LEU A 1 160 ? 8.199 -4.997 -29.895 1.00 97.94 160 LEU A CA 1
ATOM 1244 C C . LEU A 1 160 ? 8.901 -6.338 -30.157 1.00 97.94 160 LEU A C 1
ATOM 1246 O O . LEU A 1 160 ? 9.976 -6.580 -29.604 1.00 97.94 160 LEU A O 1
ATOM 1250 N N . ALA A 1 161 ? 8.344 -7.182 -31.032 1.00 97.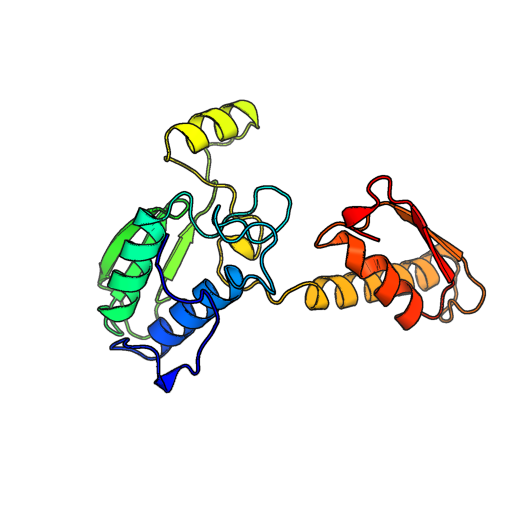81 161 ALA A N 1
ATOM 1251 C CA . ALA A 1 161 ? 8.993 -8.415 -31.464 1.00 97.81 161 ALA A CA 1
ATOM 1252 C C . ALA A 1 161 ? 10.401 -8.125 -32.017 1.00 97.81 161 ALA A C 1
ATOM 1254 O O . ALA A 1 161 ? 10.591 -7.259 -32.873 1.00 97.81 161 ALA A O 1
ATOM 1255 N N . GLY A 1 162 ? 11.404 -8.829 -31.486 1.00 96.62 162 GLY A N 1
ATOM 1256 C CA . GLY A 1 162 ? 12.813 -8.640 -31.848 1.00 96.62 162 GLY A CA 1
ATOM 1257 C C . GLY A 1 162 ? 13.469 -7.366 -31.295 1.00 96.62 162 GLY A C 1
ATOM 1258 O O . GLY A 1 162 ? 14.632 -7.108 -31.600 1.00 96.62 162 GLY A O 1
ATOM 1259 N N . LYS A 1 163 ? 12.770 -6.558 -30.486 1.00 98.06 163 LYS A N 1
ATOM 1260 C CA . LYS A 1 163 ? 13.360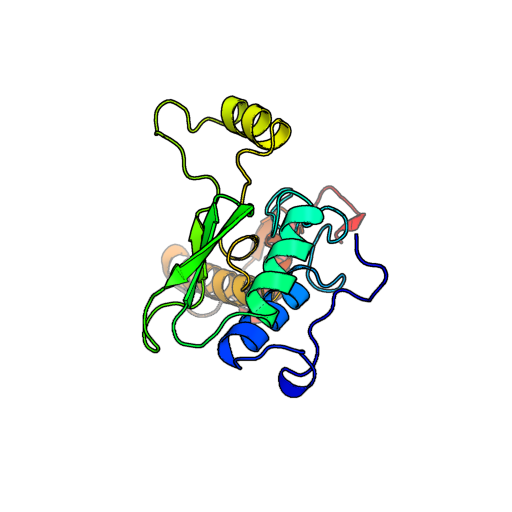 -5.412 -29.775 1.00 98.06 163 LYS A CA 1
ATOM 1261 C C . LYS A 1 163 ? 13.910 -5.856 -28.421 1.00 98.06 163 LYS A C 1
ATOM 1263 O O . LYS A 1 163 ? 13.325 -6.716 -27.767 1.00 98.06 163 LYS A O 1
ATOM 1268 N N . VAL A 1 164 ? 15.016 -5.247 -27.996 1.00 98.12 164 VAL A N 1
ATOM 1269 C CA . VAL A 1 164 ? 15.658 -5.528 -26.703 1.00 98.12 164 VAL A CA 1
ATOM 1270 C C . VAL A 1 164 ? 15.300 -4.432 -25.704 1.00 98.12 164 VAL A C 1
ATOM 1272 O O . VAL A 1 164 ? 15.500 -3.250 -25.974 1.00 98.12 164 VAL A O 1
ATOM 1275 N N . PHE A 1 165 ? 14.787 -4.835 -24.545 1.00 97.69 165 PHE A N 1
ATOM 1276 C CA . PHE A 1 165 ? 14.543 -3.988 -23.385 1.00 97.69 165 PHE A CA 1
ATOM 1277 C C . PHE A 1 165 ? 15.591 -4.298 -22.311 1.00 97.69 165 PHE A C 1
ATOM 1279 O O . PHE A 1 165 ? 15.507 -5.319 -21.630 1.00 97.69 165 PHE A O 1
ATOM 1286 N N . LEU A 1 166 ? 16.593 -3.425 -22.192 1.00 97.81 166 LEU A N 1
ATOM 1287 C CA . LEU A 1 166 ? 17.651 -3.511 -21.183 1.00 97.81 166 LEU A CA 1
ATOM 1288 C C . LEU A 1 166 ? 17.296 -2.640 -19.972 1.00 97.81 166 LEU A C 1
ATOM 1290 O O . LEU A 1 166 ? 17.013 -1.453 -20.128 1.00 97.81 166 LEU A O 1
ATOM 1294 N N . THR A 1 167 ? 17.333 -3.220 -18.776 1.00 97.50 167 THR A N 1
ATOM 1295 C CA . THR A 1 167 ? 17.042 -2.539 -17.504 1.00 97.50 167 THR A CA 1
ATOM 1296 C C . THR A 1 167 ? 17.760 -3.237 -16.336 1.00 97.50 167 THR A C 1
ATOM 1298 O O . THR A 1 167 ? 18.569 -4.144 -16.548 1.00 97.50 167 THR A O 1
ATOM 1301 N N . SER A 1 168 ? 17.504 -2.820 -15.096 1.00 95.94 168 SER A N 1
ATOM 1302 C CA . SER A 1 168 ? 18.083 -3.415 -13.889 1.00 95.94 168 SER A CA 1
ATOM 1303 C C . SER A 1 168 ? 17.111 -3.464 -12.702 1.00 95.94 168 SER A C 1
ATOM 1305 O O . SER A 1 168 ? 16.085 -2.777 -12.672 1.00 95.94 168 SER A O 1
ATOM 1307 N N . GLY A 1 169 ? 17.447 -4.313 -11.728 1.00 89.81 169 GLY A N 1
ATOM 1308 C CA . GLY A 1 169 ? 16.725 -4.544 -10.480 1.00 89.81 169 GLY A CA 1
ATOM 1309 C C . GLY A 1 169 ? 15.610 -5.590 -10.593 1.00 89.81 169 GLY A C 1
ATOM 1310 O O . GLY A 1 169 ? 14.711 -5.462 -11.423 1.00 89.81 169 GLY A O 1
ATOM 1311 N N . LEU A 1 170 ? 15.618 -6.571 -9.690 1.00 88.00 170 LEU A N 1
ATOM 1312 C CA . LEU A 1 170 ? 14.608 -7.630 -9.538 1.00 88.00 170 LEU A CA 1
ATOM 1313 C C . LEU A 1 170 ? 14.017 -7.685 -8.113 1.00 88.00 170 LEU A C 1
ATOM 1315 O O . LEU A 1 170 ? 13.613 -8.732 -7.625 1.00 88.00 170 LEU A O 1
ATOM 1319 N N . GLY A 1 171 ? 13.917 -6.539 -7.433 1.00 79.00 171 GLY A N 1
ATOM 1320 C CA . GLY A 1 171 ? 13.230 -6.426 -6.140 1.00 79.00 171 GLY A CA 1
ATOM 1321 C C . GLY A 1 171 ? 11.699 -6.517 -6.254 1.00 79.00 171 GLY A C 1
ATOM 1322 O O . GLY A 1 171 ? 11.150 -6.740 -7.328 1.00 79.00 171 GLY A O 1
ATOM 1323 N N . GLY A 1 172 ? 10.971 -6.264 -5.158 1.00 73.88 172 GLY A N 1
ATOM 1324 C CA . GLY A 1 172 ? 9.514 -6.498 -5.097 1.00 73.88 172 GLY A CA 1
ATOM 1325 C C . GLY A 1 172 ? 8.674 -5.827 -6.200 1.00 73.88 172 GLY A C 1
ATOM 1326 O O . GLY A 1 172 ? 7.737 -6.434 -6.707 1.00 73.88 172 GLY A O 1
ATOM 1327 N N . MET A 1 173 ? 9.023 -4.602 -6.618 1.00 80.38 173 MET A N 1
ATOM 1328 C CA . MET A 1 173 ? 8.358 -3.929 -7.749 1.00 80.38 173 MET A CA 1
ATOM 1329 C C . MET A 1 173 ? 9.084 -4.157 -9.079 1.00 80.38 173 MET A C 1
ATOM 1331 O O . MET A 1 173 ? 8.448 -4.414 -10.096 1.00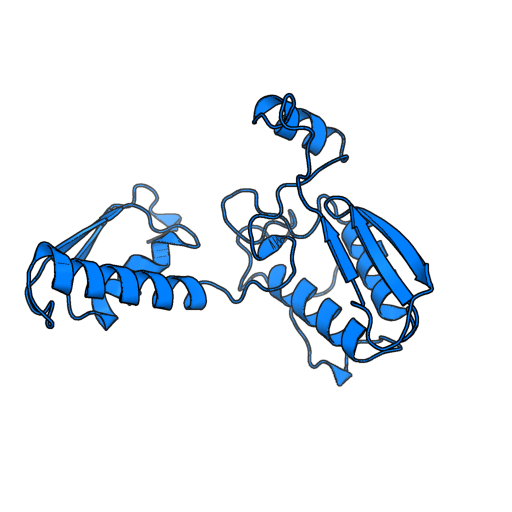 80.38 173 MET A O 1
ATOM 1335 N N . SER A 1 174 ? 10.415 -4.067 -9.096 1.00 85.69 174 SER A N 1
ATOM 1336 C CA . SER A 1 174 ? 11.209 -4.148 -10.326 1.00 85.69 174 SER A CA 1
ATOM 1337 C C . SER A 1 174 ? 11.295 -5.567 -10.909 1.00 85.69 174 SER A C 1
ATOM 1339 O O . SER A 1 174 ? 11.482 -5.710 -12.116 1.00 85.69 174 SER A O 1
ATOM 1341 N N . GLY A 1 175 ? 11.012 -6.610 -10.124 1.00 86.19 175 GLY A N 1
ATOM 1342 C CA . GLY A 1 175 ? 10.828 -7.986 -10.603 1.00 86.19 175 GLY A CA 1
ATOM 1343 C C . GLY A 1 175 ? 9.687 -8.139 -11.619 1.00 86.19 175 GLY A C 1
ATOM 1344 O O . GLY A 1 175 ? 9.708 -9.030 -12.468 1.00 86.19 175 GLY A O 1
ATOM 1345 N N . ALA A 1 176 ? 8.725 -7.211 -11.627 1.00 91.38 176 ALA A N 1
ATOM 1346 C CA . ALA A 1 176 ? 7.648 -7.177 -12.613 1.00 91.38 176 ALA A CA 1
ATOM 1347 C C . ALA A 1 176 ? 8.136 -6.943 -14.058 1.00 91.38 176 ALA A C 1
ATOM 1349 O O . ALA A 1 176 ? 7.439 -7.304 -15.011 1.00 91.38 176 ALA A O 1
ATOM 1350 N N . GLN A 1 177 ? 9.330 -6.362 -14.233 1.00 94.69 177 GLN A N 1
ATOM 1351 C CA . GLN A 1 177 ? 9.898 -6.012 -15.538 1.00 94.69 177 GLN A CA 1
ATOM 1352 C C . GLN A 1 177 ? 10.094 -7.233 -16.441 1.00 94.69 177 GLN A C 1
ATOM 1354 O O . GLN A 1 177 ? 9.807 -7.155 -17.635 1.00 94.69 177 GLN A O 1
ATOM 1359 N N . ALA A 1 178 ? 10.514 -8.371 -15.878 1.00 93.88 178 ALA A N 1
ATOM 1360 C CA . ALA A 1 178 ? 10.709 -9.603 -16.639 1.00 93.88 178 ALA A CA 1
ATOM 1361 C C . ALA A 1 178 ? 9.394 -10.082 -17.273 1.00 93.88 178 ALA A C 1
ATOM 1363 O O . ALA A 1 178 ? 9.327 -10.349 -18.474 1.00 93.88 178 ALA A O 1
ATOM 1364 N N . LYS A 1 179 ? 8.308 -10.113 -16.489 1.00 95.44 179 LYS A N 1
ATOM 1365 C CA . LYS A 1 179 ? 6.988 -10.514 -16.991 1.00 95.44 179 LYS A CA 1
ATOM 1366 C C . LYS A 1 179 ? 6.419 -9.490 -17.973 1.00 95.44 179 LYS A C 1
ATOM 1368 O O . LYS A 1 179 ? 5.843 -9.883 -18.984 1.00 95.44 179 LYS A O 1
ATOM 1373 N N . ALA A 1 180 ? 6.612 -8.200 -17.708 1.00 97.06 180 ALA A N 1
ATOM 1374 C CA . ALA A 1 180 ? 6.173 -7.130 -18.596 1.00 97.06 180 ALA A CA 1
ATOM 1375 C C . ALA A 1 180 ? 6.861 -7.182 -19.970 1.00 97.06 180 ALA A C 1
ATOM 1377 O O . ALA A 1 180 ? 6.197 -6.975 -20.985 1.00 97.06 180 ALA A O 1
ATOM 1378 N N . ALA A 1 181 ? 8.158 -7.507 -20.021 1.00 97.19 181 ALA A N 1
ATOM 1379 C CA . ALA A 1 181 ? 8.889 -7.693 -21.274 1.00 97.19 181 ALA A CA 1
ATOM 1380 C C . ALA A 1 181 ? 8.288 -8.833 -22.113 1.00 97.19 181 ALA A C 1
ATOM 1382 O O . ALA A 1 181 ? 7.994 -8.645 -23.295 1.00 97.19 181 ALA A O 1
ATOM 1383 N N . VAL A 1 182 ? 8.002 -9.974 -21.470 1.00 97.12 182 VAL A N 1
ATOM 1384 C CA . VAL A 1 182 ? 7.352 -11.129 -22.112 1.00 97.12 182 VAL A CA 1
ATOM 1385 C C . VAL A 1 182 ? 5.967 -10.765 -22.651 1.00 97.12 182 VAL A C 1
ATOM 1387 O O . VAL A 1 182 ? 5.678 -11.050 -23.809 1.00 97.12 182 VAL A O 1
ATOM 1390 N N . ILE A 1 183 ? 5.118 -10.108 -21.849 1.00 97.25 183 ILE A N 1
ATOM 1391 C CA . ILE A 1 183 ? 3.768 -9.694 -22.280 1.00 97.25 183 ILE A CA 1
ATOM 1392 C C . ILE A 1 183 ? 3.845 -8.696 -23.442 1.00 97.25 183 ILE A C 1
ATOM 1394 O O . ILE A 1 183 ? 3.062 -8.779 -24.384 1.00 97.25 183 ILE A O 1
ATOM 1398 N N . SER A 1 184 ? 4.811 -7.778 -23.399 1.00 97.25 184 SER A N 1
ATOM 1399 C CA . SER A 1 184 ? 5.026 -6.782 -24.454 1.00 97.25 184 SER A CA 1
ATOM 1400 C C . SER A 1 184 ? 5.621 -7.380 -25.738 1.00 97.25 184 SER A C 1
ATOM 1402 O O . SER A 1 184 ? 5.712 -6.682 -26.746 1.00 97.25 184 SER A O 1
ATOM 1404 N N . GLY A 1 185 ? 6.041 -8.650 -25.715 1.00 97.25 185 GLY A N 1
ATOM 1405 C CA . GLY A 1 185 ? 6.625 -9.353 -26.856 1.00 97.25 185 GLY A CA 1
ATOM 1406 C C . GLY A 1 185 ? 8.076 -8.972 -27.165 1.00 97.25 185 GLY A C 1
ATOM 1407 O O . GLY A 1 185 ? 8.532 -9.221 -28.279 1.00 97.25 185 GLY A O 1
ATOM 1408 N N . CYS A 1 186 ? 8.799 -8.361 -26.221 1.00 97.69 186 CYS A N 1
ATOM 1409 C CA . CYS A 1 186 ? 10.197 -7.963 -26.397 1.00 97.69 186 CYS A CA 1
ATOM 1410 C C . CYS A 1 186 ? 11.171 -8.907 -25.675 1.00 97.69 186 CYS A C 1
ATOM 1412 O O . CYS A 1 186 ? 10.787 -9.708 -24.823 1.00 97.69 186 CYS A O 1
ATOM 1414 N N . VAL A 1 187 ? 12.458 -8.804 -26.009 1.00 98.19 187 VAL A N 1
ATOM 1415 C CA . VAL A 1 187 ? 13.534 -9.502 -25.297 1.00 98.19 187 VAL A CA 1
ATOM 1416 C C . VAL A 1 187 ? 13.933 -8.667 -24.081 1.00 98.19 187 VAL A C 1
ATOM 1418 O O . VAL A 1 187 ? 14.518 -7.598 -24.239 1.00 98.19 187 VAL A O 1
ATOM 1421 N N . GLY A 1 188 ? 13.617 -9.135 -22.874 1.00 97.19 188 GLY A N 1
ATOM 1422 C CA . GLY A 1 188 ? 14.006 -8.474 -21.625 1.00 97.19 188 GLY A CA 1
ATOM 1423 C C . GLY A 1 188 ? 15.386 -8.915 -21.138 1.00 97.19 188 GLY A C 1
ATOM 1424 O O . GLY A 1 188 ? 15.616 -10.106 -20.949 1.00 97.19 188 GLY A O 1
ATOM 1425 N N . VAL A 1 189 ? 16.282 -7.960 -20.886 1.00 97.69 189 VAL A N 1
ATOM 1426 C CA . VAL A 1 189 ? 17.568 -8.179 -20.206 1.00 97.69 189 VAL A CA 1
ATOM 1427 C C . VAL A 1 189 ? 17.561 -7.343 -18.933 1.00 97.69 189 VAL A C 1
ATOM 1429 O O . VAL A 1 189 ? 17.566 -6.115 -18.998 1.00 97.69 189 VAL A O 1
ATOM 1432 N N . ILE A 1 190 ? 17.514 -8.003 -17.776 1.00 96.94 190 ILE A N 1
ATOM 1433 C CA . ILE A 1 190 ? 17.409 -7.340 -16.474 1.00 96.94 190 ILE A CA 1
ATOM 1434 C C . ILE A 1 190 ? 18.637 -7.695 -15.644 1.00 96.94 190 ILE A C 1
ATOM 1436 O O . ILE A 1 190 ? 18.819 -8.849 -15.268 1.00 96.94 190 ILE A O 1
ATOM 1440 N N . ALA A 1 191 ? 19.486 -6.707 -15.375 1.00 96.50 191 ALA A N 1
ATOM 1441 C CA . ALA A 1 191 ? 20.648 -6.892 -14.516 1.00 96.50 191 ALA A CA 1
ATOM 1442 C C . ALA A 1 191 ? 20.244 -6.865 -13.035 1.00 96.50 191 ALA A C 1
ATOM 1444 O O . ALA A 1 191 ? 19.562 -5.941 -12.595 1.00 96.50 191 ALA A O 1
ATOM 1445 N N . GLU A 1 192 ? 20.712 -7.833 -12.254 1.00 92.44 192 GLU A N 1
ATOM 1446 C CA . GLU A 1 192 ? 20.546 -7.881 -10.800 1.00 92.44 192 GLU A CA 1
ATOM 1447 C C . GLU A 1 192 ? 21.867 -8.315 -10.158 1.00 92.44 192 GLU A C 1
ATOM 1449 O O . GLU A 1 192 ? 22.562 -9.191 -10.673 1.00 92.44 192 GLU A O 1
ATOM 1454 N N . VAL A 1 193 ? 22.235 -7.662 -9.056 1.00 92.81 193 VAL A N 1
ATOM 1455 C CA . VAL A 1 193 ? 23.484 -7.923 -8.327 1.00 92.81 193 VAL A CA 1
ATOM 1456 C C . VAL A 1 193 ? 23.299 -8.975 -7.235 1.00 92.81 193 VAL A C 1
ATOM 1458 O O . VAL A 1 193 ? 24.261 -9.634 -6.847 1.00 92.81 193 VAL A O 1
ATOM 1461 N N . SER A 1 194 ? 22.075 -9.137 -6.729 1.00 84.00 194 SER A N 1
ATOM 1462 C CA . SER A 1 194 ? 21.738 -10.086 -5.674 1.00 84.00 194 SER A CA 1
ATOM 1463 C C . SER A 1 194 ? 21.142 -11.372 -6.243 1.00 84.00 194 SER A C 1
ATOM 1465 O O . SER A 1 194 ? 20.021 -11.383 -6.747 1.00 84.00 194 SER A O 1
ATOM 1467 N N . TYR A 1 195 ? 21.855 -12.488 -6.073 1.00 78.19 195 TYR A N 1
ATOM 1468 C CA . TYR A 1 195 ? 21.386 -13.814 -6.493 1.00 78.19 195 TYR A CA 1
ATOM 1469 C C . TYR A 1 195 ? 20.077 -14.241 -5.809 1.00 78.19 195 TYR A C 1
ATOM 1471 O O . TYR A 1 195 ? 19.317 -15.012 -6.373 1.00 78.19 195 TYR A O 1
ATOM 1479 N N . PHE A 1 196 ? 19.785 -13.726 -4.610 1.00 71.00 196 PHE A N 1
ATOM 1480 C CA . PHE A 1 196 ? 18.592 -14.102 -3.842 1.00 71.00 196 PHE A CA 1
ATOM 1481 C C . PHE A 1 196 ? 17.264 -13.737 -4.533 1.00 71.00 196 PHE A C 1
ATOM 1483 O O . PHE A 1 196 ? 16.232 -14.314 -4.204 1.00 71.00 196 PHE A O 1
ATOM 1490 N N . PHE A 1 197 ? 17.277 -12.771 -5.457 1.00 55.28 197 PHE A N 1
ATOM 1491 C CA . PHE A 1 197 ? 16.080 -12.285 -6.152 1.00 55.28 197 PHE A CA 1
ATOM 1492 C C . PHE A 1 197 ? 15.941 -12.798 -7.602 1.00 55.28 197 PHE A C 1
ATOM 1494 O O . PHE A 1 197 ? 14.956 -12.452 -8.257 1.00 55.28 197 PHE A O 1
ATOM 1501 N N . CYS A 1 198 ? 16.902 -13.590 -8.099 1.00 48.03 198 CYS A N 1
ATOM 1502 C CA . CYS A 1 198 ? 16.852 -14.273 -9.402 1.00 48.03 198 CYS A CA 1
ATOM 1503 C C . CYS A 1 198 ? 16.271 -15.683 -9.260 1.00 48.03 198 CYS A C 1
ATOM 1505 O O . CYS A 1 198 ? 15.510 -16.083 -10.169 1.00 48.03 198 CYS A O 1
#

InterPro domains:
  IPR023637 Urocanase-like [PTHR12216] (2-194)
  IPR035085 Urocanase, Rossmann-like domain [PF01175] (135-194)
  IPR035400 Urocanase, N-terminal domain [PF17391] (7-132)
  IPR036190 Urocanase superfamily [SSF111326] (7-194)
  IPR038364 Urocanase, central domain superfamily [G3DSA:3.40.50.10730] (140-195)

Radius of gyration: 19.96 Å; chains: 1; bounding box: 46×39×53 Å

pLDDT: mean 95.04, std 6.36, range [48.03, 98.81]

Foldseek 3Di:
DDPDALAQDPLVPQQAPDSLLSVLSNLLSHLLHPVQAPCNVCQGRFDVFQHQALDPVLVVVSSVQSRYDDLQWAFEEQQSHGPDIDGHHNPDHNYDYDAQDDDVVQSDPVSVVVCSVVRRGGRNDDCSNVRHGDFQVVLLVVLLVVVQVCCCPVVVDNAQAAPEDEEEDQGRHCVSNVSSCVVSNHHYDYDYPDPVRD

Organism: NCBI:txid310955

Sequence (198 aa):
MPKFNLNAIPIDEIPAKFQQAAAIILMILNNLDPAVAQFPQELVTYGGNGQVFSNWLQFRLVIKYLAEMTGEQTLSLYSGHPLGLFPSHEHAPRVVITNGMMIPNYSTKEYYDKFFALGVTQYGQMTAGSYCYIGPQGIVHGTTITVMNAGRKYLSTDSLAGKVFLTSGLGGMSGAQAKAAVISGCVGVIAEVSYFFC